Protein 6RVQ (pdb70)

CATH classification: 3.40.50.1440

Structure (mmCIF, N/CA/C/O backbone):
data_6RVQ
#
_entry.id   6RVQ
#
_cell.length_a   72.373
_cell.length_b   50.500
_cell.length_c   88.431
_cell.angle_alpha   90.00
_cell.angle_beta   111.52
_cell.angle_gamma   90.00
#
_symmetry.space_group_name_H-M   'C 1 2 1'
#
loop_
_entity.id
_entity.type
_entity.pdbx_description
1 polymer 'Cell division protein FtsZ'
2 non-polymer "GUANOSINE-5'-DIPHOSPHATE"
3 non-polymer 'CALCIUM ION'
4 non-polymer 1,2-ETHANEDIOL
5 water water
#
loop_
_atom_site.group_PDB
_atom_site.id
_atom_site.type_symbol
_atom_site.label_atom_id
_atom_site.label_alt_id
_atom_site.label_comp_id
_atom_site.label_asym_id
_atom_site.label_entity_id
_atom_site.label_seq_id
_atom_site.pdbx_PDB_ins_code
_atom_site.Cartn_x
_atom_site.Cartn_y
_atom_site.Cartn_z
_atom_site.occupancy
_atom_site.B_iso_or_equiv
_atom_site.auth_seq_id
_atom_site.auth_comp_id
_atom_site.auth_asym_id
_atom_site.auth_atom_id
_atom_site.pdbx_PDB_model_num
ATOM 1 N N . GLY A 1 1 ? -21.511 23.178 37.842 1.00 36.28 8 GLY A N 1
ATOM 2 C CA . GLY A 1 1 ? -20.428 22.216 37.837 1.00 31.46 8 GLY A CA 1
ATOM 3 C C . GLY A 1 1 ? -20.420 21.278 36.643 1.00 30.88 8 GLY A C 1
ATOM 4 O O . GLY A 1 1 ? -21.347 20.481 36.445 1.00 28.91 8 GLY A O 1
ATOM 7 N N . SER A 1 2 ? -19.361 21.386 35.848 1.00 31.80 9 SER A N 1
ATOM 8 C CA . SER A 1 2 ? -19.110 20.505 34.723 1.00 27.43 9 SER A CA 1
ATOM 9 C C . SER A 1 2 ? -18.315 19.286 35.187 1.00 30.15 9 SER A C 1
ATOM 10 O O . SER A 1 2 ? -17.653 19.302 36.224 1.00 30.33 9 SER A O 1
ATOM 18 N N . HIS A 1 3 ? -18.384 18.226 34.393 1.00 25.96 10 HIS A N 1
ATOM 19 C CA . HIS A 1 3 ? -17.617 17.009 34.616 1.00 26.10 10 HIS A CA 1
ATOM 20 C C . HIS A 1 3 ? -16.504 16.935 33.580 1.00 30.57 10 HIS A C 1
ATOM 21 O O . HIS A 1 3 ? -16.731 17.213 32.401 1.00 33.00 10 HIS A O 1
ATOM 35 N N . MET A 1 4 ? -15.301 16.551 34.003 1.00 28.99 11 MET A N 1
ATOM 36 C CA . MET A 1 4 ? -14.216 16.307 33.049 1.00 30.23 11 MET A CA 1
ATOM 37 C C . MET A 1 4 ? -13.598 14.954 33.371 1.00 26.58 11 MET A C 1
ATOM 38 O O . MET A 1 4 ? -12.874 14.810 34.359 1.00 26.51 11 MET A O 1
ATOM 52 N N . ALA A 1 5 ? -13.880 13.972 32.529 1.00 25.33 12 ALA A N 1
ATOM 53 C CA . ALA A 1 5 ? -13.503 12.596 32.809 1.00 21.59 12 ALA A CA 1
ATOM 54 C C . ALA A 1 5 ? -11.998 12.407 32.745 1.00 21.67 12 ALA A C 1
ATOM 55 O O . ALA A 1 5 ? -11.323 12.936 31.856 1.00 22.43 12 ALA A O 1
ATOM 62 N N . THR A 1 6 ? -11.481 11.640 33.702 1.00 19.60 13 THR A N 1
ATOM 63 C CA . THR A 1 6 ? -10.063 11.289 33.743 1.00 18.99 13 THR A CA 1
ATOM 64 C C . THR A 1 6 ? -9.840 10.000 32.959 1.00 16.67 13 THR A C 1
ATOM 65 O O . THR A 1 6 ? -10.323 8.940 33.359 1.00 18.54 13 THR A O 1
ATOM 76 N N . LEU A 1 7 ? -9.110 10.108 31.866 1.00 17.90 14 LEU A N 1
ATOM 77 C CA . LEU A 1 7 ? -8.809 8.963 31.010 1.00 17.76 14 LEU A CA 1
ATOM 78 C C . LEU A 1 7 ? -7.376 8.494 31.250 1.00 18.78 14 LEU A C 1
ATOM 79 O O . LEU A 1 7 ? -6.465 9.318 31.284 1.00 20.40 14 LEU A O 1
ATOM 95 N N . LYS A 1 8 ? -7.171 7.171 31.350 1.00 16.37 15 LYS A N 1
ATOM 96 C CA . LYS A 1 8 ? -5.838 6.582 31.472 1.00 16.89 15 LYS A CA 1
ATOM 97 C C . LYS A 1 8 ? -5.694 5.457 30.451 1.00 19.00 15 LYS A C 1
ATOM 98 O O . LYS A 1 8 ? -6.642 4.690 30.218 1.00 17.87 15 LYS A O 1
ATOM 117 N N . VAL A 1 9 ? -4.512 5.388 29.817 1.00 17.44 16 VAL A N 1
ATOM 118 C CA . VAL A 1 9 ? -4.134 4.310 28.901 1.00 17.85 16 VAL A CA 1
ATOM 119 C C . VAL A 1 9 ? -2.973 3.545 29.527 1.00 16.66 16 VAL A C 1
ATOM 120 O O . VAL A 1 9 ? -1.946 4.143 29.882 1.00 17.15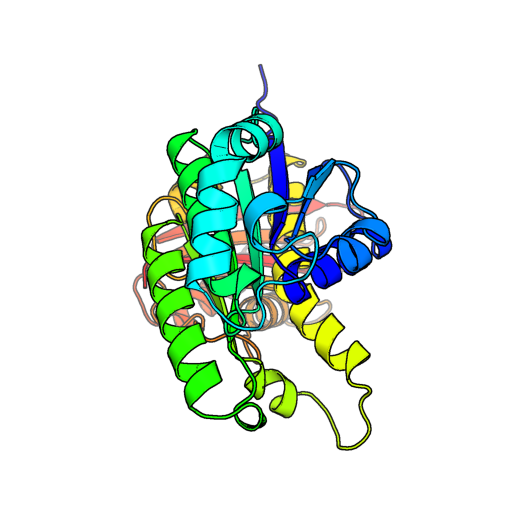 16 VAL A O 1
ATOM 133 N N . ILE A 1 10 ? -3.144 2.233 29.670 1.00 14.90 17 ILE A N 1
ATOM 134 C CA . ILE A 1 10 ? -2.214 1.373 30.396 1.00 14.73 17 ILE A CA 1
ATOM 135 C C . ILE A 1 10 ? -1.723 0.300 29.432 1.00 16.94 17 ILE A C 1
ATOM 136 O O . ILE A 1 10 ? -2.509 -0.516 28.934 1.00 16.23 17 ILE A O 1
ATOM 152 N N . GLY A 1 11 ? -0.418 0.302 29.147 1.00 16.55 18 GLY A N 1
ATOM 153 C CA . GLY A 1 11 ? 0.187 -0.779 28.400 1.00 14.78 18 GLY A CA 1
ATOM 154 C C . GLY A 1 11 ? 0.707 -1.856 29.331 1.00 13.60 18 GLY A C 1
ATOM 155 O O . GLY A 1 11 ? 1.329 -1.559 30.349 1.00 14.98 18 GLY A O 1
ATOM 159 N N . VAL A 1 12 ? 0.410 -3.100 29.017 1.00 13.72 19 VAL A N 1
ATOM 160 C CA . VAL A 1 12 ? 0.807 -4.219 29.875 1.00 12.79 19 VAL A CA 1
ATOM 161 C C . VAL A 1 12 ? 1.638 -5.210 29.063 1.00 13.19 19 VAL A C 1
ATOM 162 O O . VAL A 1 12 ? 1.140 -5.773 28.090 1.00 14.31 19 VAL A O 1
ATOM 175 N N . GLY A 1 13 ? 2.887 -5.420 29.447 1.00 13.18 20 GLY A N 1
ATOM 176 C CA . GLY A 1 13 ? 3.800 -6.261 28.691 1.00 13.29 20 GLY A CA 1
ATOM 177 C C . GLY A 1 13 ? 4.415 -5.558 27.498 1.00 13.98 20 GLY A C 1
ATOM 178 O O . GLY A 1 13 ? 4.256 -4.361 27.294 1.00 16.46 20 GLY A O 1
ATOM 182 N N . GLY A 1 14 ? 5.179 -6.321 26.718 1.00 13.59 21 GLY A N 1
ATOM 183 C CA . GLY A 1 14 ? 5.998 -5.749 25.682 1.00 15.20 21 GLY A CA 1
ATOM 184 C C . GLY A 1 14 ? 5.231 -5.034 24.584 1.00 16.84 21 GLY A C 1
ATOM 185 O O . GLY A 1 14 ? 5.524 -3.871 24.300 1.00 16.71 21 GLY A O 1
ATOM 189 N N . GLY A 1 15 ? 4.313 -5.736 23.919 1.00 15.87 22 GLY A N 1
ATOM 190 C CA . GLY A 1 15 ? 3.543 -5.101 22.867 1.00 16.80 22 GLY A CA 1
ATOM 191 C C . GLY A 1 15 ? 2.718 -3.934 23.374 1.00 17.66 22 GLY A C 1
ATOM 192 O O . GLY A 1 15 ? 2.619 -2.900 22.708 1.00 18.26 22 GLY A O 1
ATOM 196 N N . GLY A 1 16 ? 2.092 -4.090 24.542 1.00 16.67 23 GLY A N 1
ATOM 197 C CA . GLY A 1 16 ? 1.292 -2.995 25.073 1.00 17.23 23 GLY A CA 1
ATOM 198 C C . GLY A 1 16 ? 2.119 -1.752 25.350 1.00 18.71 23 GLY A C 1
ATOM 199 O O . GLY A 1 16 ? 1.683 -0.618 25.088 1.00 18.78 23 GLY A O 1
ATOM 203 N N . ASN A 1 17 ? 3.324 -1.936 25.881 1.00 17.29 24 ASN A N 1
ATOM 204 C CA . ASN A 1 17 ? 4.175 -0.784 26.146 1.00 19.84 24 ASN A CA 1
ATOM 205 C C . ASN A 1 17 ? 4.752 -0.169 24.893 1.00 19.39 24 ASN A C 1
ATOM 206 O O . ASN A 1 17 ? 4.971 1.042 24.852 1.00 19.69 24 ASN A O 1
ATOM 217 N N . ASN A 1 18 ? 4.988 -0.955 23.857 1.00 19.45 25 ASN A N 1
ATOM 218 C CA . ASN A 1 18 ? 5.399 -0.315 22.614 1.00 21.19 25 ASN A CA 1
ATOM 219 C C . ASN A 1 18 ? 4.250 0.462 21.989 1.00 21.35 25 ASN A C 1
ATOM 220 O O . ASN A 1 18 ? 4.468 1.548 21.453 1.00 20.62 25 ASN A O 1
ATOM 231 N N . ALA A 1 19 ? 3.022 -0.044 22.096 1.00 18.48 26 ALA A N 1
ATOM 232 C CA . ALA A 1 19 ? 1.885 0.756 21.652 1.00 20.62 26 ALA A CA 1
ATOM 233 C C . ALA A 1 19 ? 1.803 2.066 22.432 1.00 22.11 26 ALA A C 1
ATOM 234 O O . ALA A 1 19 ? 1.520 3.130 21.853 1.00 21.90 26 ALA A O 1
ATOM 241 N N . VAL A 1 20 ? 2.048 2.017 23.741 1.00 19.06 27 VAL A N 1
ATOM 242 C CA . VAL A 1 20 ? 2.009 3.239 24.534 1.00 21.06 27 VAL A CA 1
ATOM 243 C C . VAL A 1 20 ? 3.104 4.196 24.080 1.00 20.94 27 VAL A C 1
ATOM 244 O O . VAL A 1 20 ? 2.872 5.403 23.922 1.00 22.37 27 VAL A O 1
ATOM 257 N N . ASN A 1 21 ? 4.314 3.679 23.856 1.00 21.19 28 ASN A N 1
ATOM 258 C CA . ASN A 1 21 ? 5.405 4.549 23.437 1.00 21.59 28 ASN A CA 1
ATOM 259 C C . ASN A 1 21 ? 5.075 5.229 22.122 1.00 24.68 28 ASN A C 1
ATOM 260 O O . ASN A 1 21 ? 5.304 6.430 21.953 1.00 24.71 28 ASN A O 1
ATOM 271 N N . ARG A 1 22 ? 4.535 4.474 21.178 1.00 22.18 29 ARG A N 1
ATOM 272 C CA . ARG A 1 22 ? 4.227 5.052 19.877 1.00 24.46 29 ARG A CA 1
ATOM 273 C C . ARG A 1 22 ? 3.083 6.057 19.974 1.00 24.99 29 ARG A C 1
ATOM 274 O O . ARG A 1 22 ? 3.060 7.046 19.227 1.00 27.43 29 ARG A O 1
ATOM 295 N N . MET A 1 23 ? 2.144 5.845 20.893 1.00 23.23 30 MET A N 1
ATOM 296 C CA . MET A 1 23 ? 1.051 6.799 21.058 1.00 24.15 30 MET A CA 1
ATOM 297 C C . MET A 1 23 ? 1.551 8.100 21.682 1.00 27.54 30 MET A C 1
ATOM 298 O O . MET A 1 23 ? 1.131 9.193 21.274 1.00 26.91 30 MET A O 1
ATOM 312 N N . ILE A 1 24 ? 2.449 8.008 22.664 1.00 22.83 31 ILE A N 1
ATOM 313 C CA . ILE A 1 24 ? 3.056 9.203 23.240 1.00 25.46 31 ILE A CA 1
ATOM 314 C C . ILE A 1 24 ? 3.809 9.995 22.175 1.00 30.68 31 ILE A C 1
ATOM 315 O O . ILE A 1 24 ? 3.724 11.228 22.125 1.00 34.23 31 ILE A O 1
ATOM 331 N N . ASP A 1 25 ? 4.553 9.308 21.305 1.00 29.49 32 ASP A N 1
ATOM 332 C CA . ASP A 1 25 ? 5.263 10.007 20.237 1.00 35.60 32 ASP A CA 1
ATOM 333 C C . ASP A 1 25 ? 4.287 10.715 19.309 1.00 37.80 32 ASP A C 1
ATOM 334 O O . ASP A 1 25 ? 4.536 11.845 18.876 1.00 37.75 32 ASP A O 1
ATOM 343 N N . HIS A 1 26 ? 3.187 10.042 18.961 1.00 36.75 33 HIS A N 1
ATOM 344 C CA . HIS A 1 26 ? 2.189 10.625 18.073 1.00 40.31 33 HIS A CA 1
ATOM 345 C C . HIS A 1 26 ? 1.612 11.905 18.653 1.00 42.77 33 HIS A C 1
ATOM 346 O O . HIS A 1 26 ? 1.250 12.817 17.903 1.00 45.77 33 HIS A O 1
ATOM 360 N N . GLY A 1 27 ? 1.522 11.990 19.973 1.00 42.41 34 GLY A N 1
ATOM 361 C CA . GLY A 1 27 ? 0.976 13.153 20.639 1.00 47.54 34 GLY A CA 1
ATOM 362 C C . GLY A 1 27 ? -0.445 12.941 21.119 1.00 53.48 34 GLY A C 1
ATOM 363 O O . GLY A 1 27 ? -1.354 12.721 20.314 1.00 54.02 34 GLY A O 1
ATOM 367 N N . MET A 1 28 ? -0.645 12.994 22.434 1.00 55.84 35 MET A N 1
ATOM 368 C CA . MET A 1 28 ? -1.971 12.898 23.028 1.00 61.05 35 MET A CA 1
ATOM 369 C C . MET A 1 28 ? -1.980 13.768 24.275 1.00 66.33 35 MET A C 1
ATOM 370 O O . MET A 1 28 ? -1.045 13.706 25.078 1.00 63.95 35 MET A O 1
ATOM 384 N N . ASN A 1 29 ? -3.040 14.551 24.448 1.00 68.12 36 ASN A N 1
ATOM 385 C CA . ASN A 1 29 ? -3.153 15.442 25.592 1.00 66.83 36 ASN A CA 1
ATOM 386 C C . ASN A 1 29 ? -4.384 15.095 26.417 1.00 58.81 36 ASN A C 1
ATOM 387 O O . ASN A 1 29 ? -5.386 14.592 25.898 1.00 57.72 36 ASN A O 1
ATOM 398 N N . ASN A 1 30 ? -4.283 15.362 27.719 1.00 55.50 37 ASN A N 1
ATOM 399 C CA . ASN A 1 30 ? -5.340 15.052 28.682 1.00 52.27 37 ASN A CA 1
ATOM 400 C C . ASN A 1 30 ? -5.612 13.549 28.761 1.00 44.95 37 ASN A C 1
ATOM 401 O O . ASN A 1 30 ? -6.741 13.109 29.000 1.00 42.51 37 ASN A O 1
ATOM 412 N N . VAL A 1 31 ? -4.569 12.753 28.561 1.00 39.17 38 VAL A N 1
ATOM 413 C CA . VAL A 1 31 ? -4.610 11.311 28.761 1.00 32.42 38 VAL A CA 1
ATOM 414 C C . VAL A 1 31 ? -3.365 10.941 29.552 1.00 24.02 38 VAL A C 1
ATOM 415 O O . VAL A 1 31 ? -2.261 11.347 29.179 1.00 28.03 38 VAL A O 1
ATOM 428 N N . GLU A 1 32 ? -3.537 10.202 30.648 1.00 21.99 39 GLU A N 1
ATOM 429 C CA . GLU A 1 32 ? -2.397 9.740 31.430 1.00 23.92 39 GLU A CA 1
ATOM 430 C C . GLU A 1 32 ? -1.975 8.373 30.900 1.00 23.74 39 GLU A C 1
ATOM 431 O O . GLU A 1 32 ? -2.820 7.506 30.659 1.00 23.98 39 GLU A O 1
ATOM 443 N N . PHE A 1 33 ? -0.666 8.185 30.723 1.00 20.86 40 PHE A N 1
ATOM 444 C CA . PHE A 1 33 ? -0.104 6.925 30.250 1.00 20.27 40 PHE A CA 1
ATOM 445 C C . PHE A 1 33 ? 0.604 6.195 31.381 1.00 16.88 40 PHE A C 1
ATOM 446 O O . PHE A 1 33 ? 1.348 6.806 32.155 1.00 19.45 40 PHE A O 1
ATOM 463 N N . ILE A 1 34 ? 0.308 4.900 31.506 1.00 16.70 41 ILE A N 1
ATOM 464 C CA . ILE A 1 34 ? 0.925 4.034 32.503 1.00 15.92 41 ILE A CA 1
ATOM 465 C C . ILE A 1 34 ? 1.537 2.838 31.785 1.00 15.96 41 ILE A C 1
ATOM 466 O O . ILE A 1 34 ? 0.890 2.209 30.941 1.00 17.07 41 ILE A O 1
ATOM 482 N N . ALA A 1 35 ? 2.786 2.519 32.122 1.00 16.91 42 ALA A N 1
ATOM 483 C CA . ALA A 1 35 ? 3.505 1.399 31.525 1.00 17.71 42 ALA A CA 1
ATOM 484 C C . ALA A 1 35 ? 3.726 0.355 32.604 1.00 15.97 42 ALA A C 1
ATOM 485 O O . ALA A 1 35 ? 4.314 0.660 33.639 1.00 17.40 42 ALA A O 1
ATOM 492 N N . ILE A 1 36 ? 3.262 -0.862 32.378 1.00 15.51 43 ILE A N 1
ATOM 493 C CA . ILE A 1 36 ? 3.374 -1.958 33.330 1.00 15.66 43 ILE A CA 1
ATOM 494 C C . ILE A 1 36 ? 4.118 -3.101 32.652 1.00 12.83 43 ILE A C 1
ATOM 495 O O . ILE A 1 36 ? 3.674 -3.573 31.603 1.00 14.38 43 ILE A O 1
ATOM 511 N N . ASN A 1 37 ? 5.203 -3.584 33.255 1.00 14.64 44 ASN A N 1
ATOM 512 C CA . ASN A 1 37 ? 5.944 -4.703 32.666 1.00 14.36 44 ASN A CA 1
ATOM 513 C C . ASN A 1 37 ? 6.720 -5.429 33.769 1.00 14.75 44 ASN A C 1
ATOM 514 O O . ASN A 1 37 ? 7.057 -4.853 34.812 1.00 15.42 44 ASN A O 1
ATOM 525 N N . THR A 1 38 ? 6.937 -6.729 33.556 1.00 14.47 45 THR A N 1
ATOM 526 C CA . THR A 1 38 ? 7.944 -7.470 34.321 1.00 14.43 45 THR A CA 1
ATOM 527 C C . THR A 1 38 ? 9.346 -7.116 33.860 1.00 15.02 45 THR A C 1
ATOM 528 O O . THR A 1 38 ? 10.288 -7.084 34.681 1.00 16.08 45 THR A O 1
ATOM 539 N N . ASP A 1 39 ? 9.519 -6.914 32.560 1.00 16.03 46 ASP A N 1
ATOM 540 C CA . ASP A 1 39 ? 10.813 -6.726 31.911 1.00 17.81 46 ASP A CA 1
ATOM 541 C C . ASP A 1 39 ? 11.363 -5.348 32.242 1.00 17.71 46 ASP A C 1
ATOM 542 O O . ASP A 1 39 ? 10.943 -4.329 31.671 1.00 18.13 46 ASP A O 1
ATOM 551 N N . GLY A 1 40 ? 12.314 -5.304 33.180 1.00 17.64 47 GLY A N 1
ATOM 552 C CA . GLY A 1 40 ? 12.882 -4.030 33.580 1.00 19.62 47 GLY A CA 1
ATOM 553 C C . GLY A 1 40 ? 13.673 -3.325 32.496 1.00 20.24 47 GLY A C 1
ATOM 554 O O . GLY A 1 40 ? 13.687 -2.092 32.436 1.00 21.02 47 GLY A O 1
ATOM 558 N N . GLN A 1 41 ? 14.348 -4.079 31.626 1.00 19.60 48 GLN A N 1
ATOM 559 C CA . GLN A 1 41 ? 15.107 -3.463 30.544 1.00 18.32 48 GLN A CA 1
ATOM 560 C C . GLN A 1 41 ? 14.188 -2.690 29.602 1.00 23.12 48 GLN A C 1
ATOM 561 O O . GLN A 1 41 ? 14.518 -1.583 29.163 1.00 24.36 48 GLN A O 1
ATOM 575 N N . ALA A 1 42 ? 13.044 -3.274 29.252 1.00 22.11 49 ALA A N 1
ATOM 576 C CA . ALA A 1 42 ? 12.116 -2.580 28.366 1.00 20.80 49 ALA A CA 1
ATOM 577 C C . ALA A 1 42 ? 11.449 -1.418 29.088 1.00 23.56 49 ALA A C 1
ATOM 578 O O . ALA A 1 42 ? 11.269 -0.337 28.510 1.00 22.82 49 ALA A O 1
ATOM 585 N N . LEU A 1 43 ? 11.080 -1.617 30.352 1.00 21.10 50 LEU A N 1
ATOM 586 C CA . LEU A 1 43 ? 10.433 -0.539 31.085 1.00 22.17 50 LEU A CA 1
ATOM 587 C C . LEU A 1 43 ? 11.337 0.687 31.168 1.00 25.49 50 LEU A C 1
ATOM 588 O O . LEU A 1 43 ? 10.852 1.825 31.119 1.00 26.79 50 LEU A O 1
ATOM 604 N N . ASN A 1 44 ? 12.657 0.481 31.266 1.00 25.21 51 ASN A N 1
ATOM 605 C CA . ASN A 1 44 ? 13.600 1.598 31.297 1.00 27.03 51 ASN A CA 1
ATOM 606 C C . ASN A 1 44 ? 13.509 2.458 30.042 1.00 28.67 51 ASN A C 1
ATOM 607 O O . ASN A 1 44 ? 13.816 3.654 30.086 1.00 28.89 51 ASN A O 1
ATOM 618 N N . LEU A 1 45 ? 13.077 1.887 28.928 1.00 23.91 52 LEU A N 1
ATOM 619 C CA . LEU A 1 45 ? 12.941 2.641 27.690 1.00 26.41 52 LEU A CA 1
ATOM 620 C C . LEU A 1 45 ? 11.545 3.219 27.495 1.00 25.68 52 LEU A C 1
ATOM 621 O O . LEU A 1 45 ? 11.293 3.856 26.470 1.00 27.70 52 LEU A O 1
ATOM 637 N N . SER A 1 46 ? 10.636 3.021 28.441 1.00 23.89 53 SER A N 1
ATOM 638 C CA . SER A 1 46 ? 9.281 3.535 28.270 1.00 24.65 53 SER A CA 1
ATOM 639 C C . SER A 1 46 ? 9.246 5.057 28.366 1.00 24.80 53 SER A C 1
ATOM 640 O O . SER A 1 46 ? 9.951 5.666 29.177 1.00 27.43 53 SER A O 1
ATOM 648 N N . LYS A 1 47 ? 8.402 5.668 27.528 1.00 24.84 54 LYS A N 1
ATOM 649 C CA . LYS A 1 47 ? 8.186 7.108 27.507 1.00 27.80 54 LYS A CA 1
ATOM 650 C C . LYS A 1 47 ? 7.067 7.552 28.443 1.00 26.59 54 LYS A C 1
ATOM 651 O O . LYS A 1 47 ? 6.800 8.756 28.540 1.00 29.93 54 LYS A O 1
ATOM 670 N N . ALA A 1 48 ? 6.408 6.619 29.124 1.00 24.83 55 ALA A N 1
ATOM 671 C CA . ALA A 1 48 ? 5.309 6.960 30.012 1.00 24.87 55 ALA A CA 1
ATOM 672 C C . ALA A 1 48 ? 5.821 7.592 31.303 1.00 26.66 55 ALA A C 1
ATOM 673 O O . ALA A 1 48 ? 6.898 7.257 31.815 1.00 27.23 55 ALA A O 1
ATOM 680 N N . GLU A 1 49 ? 5.006 8.499 31.846 1.00 29.45 56 GLU A N 1
ATOM 681 C CA . GLU A 1 49 ? 5.321 9.202 33.082 1.00 31.17 56 GLU A CA 1
ATOM 682 C C . GLU A 1 49 ? 5.144 8.323 34.312 1.00 30.99 56 GLU A C 1
ATOM 683 O O . GLU A 1 49 ? 5.705 8.628 35.370 1.00 35.90 56 GLU A O 1
ATOM 695 N N . SER A 1 50 ? 4.366 7.255 34.205 1.00 24.74 57 SER A N 1
ATOM 696 C CA . SER A 1 50 ? 4.114 6.336 35.301 1.00 22.21 57 SER A CA 1
ATOM 697 C C . SER A 1 50 ? 4.536 4.959 34.822 1.00 21.66 57 SER A C 1
ATOM 698 O O . SER A 1 50 ? 3.960 4.436 33.858 1.00 20.85 57 SER A O 1
ATOM 706 N N . LYS A 1 51 ? 5.569 4.409 35.458 1.00 22.60 58 LYS A N 1
ATOM 707 C CA . LYS A 1 51 ? 6.128 3.111 35.113 1.00 22.50 58 LYS A CA 1
ATOM 708 C C . LYS A 1 51 ? 6.018 2.211 36.330 1.00 22.95 58 LYS A C 1
ATOM 709 O O . LYS A 1 51 ? 6.431 2.601 37.435 1.00 24.89 58 LYS A O 1
ATOM 728 N N . ILE A 1 52 ? 5.505 1.005 36.137 1.00 19.98 59 ILE A N 1
ATOM 729 C CA . ILE A 1 52 ? 5.309 0.051 37.207 1.00 19.77 59 ILE A CA 1
ATOM 730 C C . ILE A 1 52 ? 5.979 -1.265 36.828 1.00 16.73 59 ILE A C 1
ATOM 731 O O . ILE A 1 52 ? 5.514 -1.964 35.914 1.00 17.20 59 ILE A O 1
ATOM 747 N N . GLN A 1 53 ? 7.049 -1.614 37.544 1.00 17.61 60 GLN A N 1
ATOM 748 C CA . GLN A 1 53 ? 7.716 -2.902 37.375 1.00 15.27 60 GLN A CA 1
ATOM 749 C C . GLN A 1 53 ? 7.033 -3.902 38.286 1.00 18.65 60 GLN A C 1
ATOM 750 O O . GLN A 1 53 ? 7.042 -3.729 39.515 1.00 21.26 60 GLN A O 1
ATOM 764 N N . ILE A 1 54 ? 6.449 -4.936 37.705 1.00 17.43 61 ILE A N 1
ATOM 765 C CA . ILE A 1 54 ? 5.725 -5.926 38.477 1.00 18.40 61 ILE A CA 1
ATOM 766 C C . ILE A 1 54 ? 6.537 -7.205 38.534 1.00 17.40 61 ILE A C 1
ATOM 767 O O . ILE A 1 54 ? 7.338 -7.508 37.638 1.00 16.59 61 ILE A O 1
ATOM 783 N N . GLY A 1 55 ? 6.364 -7.937 39.633 1.00 18.91 62 GLY A N 1
ATOM 784 C CA . GLY A 1 55 ? 6.924 -9.271 39.728 1.00 19.66 62 GLY A CA 1
ATOM 785 C C . GLY A 1 55 ? 8.433 -9.382 39.876 1.00 19.00 62 GLY A C 1
ATOM 786 O O . GLY A 1 55 ? 8.991 -10.430 39.542 1.00 20.26 62 GLY A O 1
ATOM 790 N N . GLU A 1 56 ? 9.115 -8.341 40.366 1.00 20.35 63 GLU A N 1
ATOM 791 C CA . GLU A 1 56 ? 10.578 -8.396 40.389 1.00 20.53 63 GLU A CA 1
ATOM 792 C C . GLU A 1 56 ? 11.116 -9.541 41.246 1.00 22.14 63 GLU A C 1
ATOM 793 O O . GLU A 1 56 ? 12.115 -10.168 40.874 1.00 20.51 63 GLU A O 1
ATOM 805 N N . LYS A 1 57 ? 10.442 -9.879 42.341 1.00 20.76 64 LYS A N 1
ATOM 806 C CA . LYS A 1 57 ? 10.911 -11.008 43.136 1.00 21.78 64 LYS A CA 1
ATOM 807 C C . LYS A 1 57 ? 10.677 -12.338 42.440 1.00 19.33 64 LYS A C 1
ATOM 808 O O . LYS A 1 57 ? 11.361 -13.329 42.736 1.00 21.52 64 LYS A O 1
ATOM 827 N N . LEU A 1 58 ? 9.753 -12.378 41.486 1.00 20.55 65 LEU A N 1
ATOM 828 C CA . LEU A 1 58 ? 9.420 -13.599 40.779 1.00 19.55 65 LEU A CA 1
ATOM 829 C C . LEU A 1 58 ? 10.313 -13.813 39.564 1.00 19.74 65 LEU A C 1
ATOM 830 O O . LEU A 1 58 ? 10.770 -14.932 39.309 1.00 21.73 65 LEU A O 1
ATOM 846 N N . THR A 1 59 ? 10.572 -12.761 38.792 1.00 19.13 66 THR A N 1
ATOM 847 C CA . THR A 1 59 ? 11.280 -12.875 37.526 1.00 18.17 66 THR A CA 1
ATOM 848 C C . THR A 1 59 ? 12.696 -12.353 37.614 1.00 18.73 66 THR A C 1
ATOM 849 O O . THR A 1 59 ? 13.442 -12.445 36.638 1.00 19.19 66 THR A O 1
ATOM 860 N N . ARG A 1 60 ? 13.086 -11.800 38.767 1.00 19.43 67 ARG A N 1
ATOM 861 C CA . ARG A 1 60 ? 14.393 -11.174 38.938 1.00 20.80 67 ARG A CA 1
ATOM 862 C C . ARG A 1 60 ? 14.617 -10.045 37.932 1.00 19.27 67 ARG A C 1
ATOM 863 O O . ARG A 1 60 ? 15.748 -9.702 37.579 1.00 20.42 67 ARG A O 1
ATOM 884 N N . GLY A 1 61 ? 13.540 -9.437 37.436 1.00 18.59 68 GLY A N 1
ATOM 885 C CA . GLY A 1 61 ? 13.647 -8.314 36.526 1.00 19.66 68 GLY A CA 1
ATOM 886 C C . GLY A 1 61 ? 13.524 -8.662 35.057 1.00 18.51 68 GLY A C 1
ATOM 887 O O . GLY A 1 61 ? 13.566 -7.758 34.214 1.00 18.59 68 GLY A O 1
ATOM 891 N N . LEU A 1 62 ? 13.453 -9.941 34.727 1.00 16.47 69 LEU A N 1
ATOM 892 C CA . LEU A 1 62 ? 13.216 -10.361 33.361 1.00 14.95 69 LEU A CA 1
ATOM 893 C C . LEU A 1 62 ? 11.732 -10.318 33.048 1.00 15.01 69 LEU A C 1
ATOM 894 O O . LEU A 1 62 ? 10.880 -10.135 33.926 1.00 16.39 69 LEU A O 1
ATOM 910 N N . GLY A 1 63 ? 11.422 -10.557 31.780 1.00 16.29 70 GLY A N 1
ATOM 911 C CA . GLY A 1 63 ? 10.079 -10.895 31.396 1.00 15.69 70 GLY A CA 1
ATOM 912 C C . GLY A 1 63 ? 9.661 -12.250 31.944 1.00 16.19 70 GLY A C 1
ATOM 913 O O . GLY A 1 63 ? 10.384 -12.918 32.706 1.00 16.48 70 GLY A O 1
ATOM 917 N N . ALA A 1 64 ? 8.453 -12.634 31.576 1.00 15.05 71 ALA A N 1
ATOM 918 C CA . ALA A 1 64 ? 7.779 -13.795 32.088 1.00 14.92 71 ALA A CA 1
ATOM 919 C C . ALA A 1 64 ? 8.160 -15.078 31.362 1.00 13.87 71 ALA A C 1
ATOM 920 O O . ALA A 1 64 ? 7.618 -16.124 31.696 1.00 16.42 71 ALA A O 1
ATOM 927 N N . GLY A 1 65 ? 9.020 -14.998 30.348 1.00 15.70 72 GLY A N 1
ATOM 928 C CA . GLY A 1 65 ? 9.423 -16.204 29.638 1.00 17.06 72 GLY A CA 1
ATOM 929 C C . GLY A 1 65 ? 8.262 -16.984 29.057 1.00 17.54 72 GLY A C 1
ATOM 930 O O . GLY A 1 65 ? 8.276 -18.221 29.037 1.00 17.46 72 GLY A O 1
ATOM 934 N N . ALA A 1 66 ? 7.247 -16.279 28.560 1.00 16.95 73 ALA A N 1
ATOM 935 C CA . ALA A 1 66 ? 6.096 -16.861 27.885 1.00 17.27 73 ALA A CA 1
ATOM 936 C C . ALA A 1 66 ? 5.153 -17.604 28.821 1.00 16.09 73 ALA A C 1
ATOM 937 O O . ALA A 1 66 ? 4.290 -18.349 28.360 1.00 18.61 73 ALA A O 1
ATOM 944 N N . ASN A 1 67 ? 5.269 -17.404 30.134 1.00 17.14 74 ASN A N 1
ATOM 945 C CA . ASN A 1 67 ? 4.455 -18.143 31.089 1.00 17.12 74 ASN A CA 1
ATOM 946 C C . ASN A 1 67 ? 3.374 -17.239 31.681 1.00 17.02 74 ASN A C 1
ATOM 947 O O . ASN A 1 67 ? 3.686 -16.389 32.528 1.00 16.61 74 ASN A O 1
ATOM 958 N N . PRO A 1 68 ? 2.103 -17.389 31.277 1.00 17.31 75 PRO A N 1
ATOM 959 C CA . PRO A 1 68 ? 1.053 -16.477 31.779 1.00 17.35 75 PRO A CA 1
ATOM 960 C C . PRO A 1 68 ? 0.857 -16.520 33.278 1.00 17.86 75 PRO A C 1
ATOM 961 O O . PRO A 1 68 ? 0.430 -15.519 33.874 1.00 16.62 75 PRO A O 1
ATOM 972 N N . GLU A 1 69 ? 1.152 -17.654 33.920 1.00 18.19 76 GLU A N 1
ATOM 973 C CA . GLU A 1 69 ? 0.992 -17.714 35.366 1.00 18.96 76 GLU A CA 1
ATOM 974 C C . GLU A 1 69 ? 1.932 -16.749 36.049 1.00 16.51 76 GLU A C 1
ATOM 975 O O . GLU A 1 69 ? 1.605 -16.211 37.106 1.00 18.67 76 GLU A O 1
ATOM 987 N N . ILE A 1 70 ? 3.118 -16.546 35.482 1.00 17.73 77 ILE A N 1
ATOM 988 C CA . ILE A 1 70 ? 4.063 -15.600 36.056 1.00 17.85 77 ILE A CA 1
ATOM 989 C C . ILE A 1 70 ? 3.552 -14.171 35.901 1.00 17.10 77 ILE A C 1
ATOM 990 O O . ILE A 1 70 ? 3.634 -13.354 36.821 1.00 17.43 77 ILE A O 1
ATOM 1006 N N . GLY A 1 71 ? 2.999 -13.848 34.733 1.00 16.46 78 GLY A N 1
ATOM 1007 C CA . GLY A 1 71 ? 2.398 -12.533 34.560 1.00 16.35 78 GLY A CA 1
ATOM 1008 C C . GLY A 1 71 ? 1.278 -12.282 35.548 1.00 12.32 78 GLY A C 1
ATOM 1009 O O . GLY A 1 71 ? 1.188 -11.196 36.112 1.00 15.80 78 GLY A O 1
ATOM 1013 N N . LYS A 1 72 ? 0.420 -13.274 35.750 1.00 14.42 79 LYS A N 1
ATOM 1014 C CA . LYS A 1 72 ? -0.705 -13.114 36.649 1.00 14.13 79 LYS A CA 1
ATOM 1015 C C . LYS A 1 72 ? -0.214 -12.904 38.078 1.00 16.37 79 LYS A C 1
ATOM 1016 O O . LYS A 1 72 ? -0.642 -11.974 38.765 1.00 17.47 79 LYS A O 1
ATOM 1035 N N . LYS A 1 73 ? 0.695 -13.763 38.550 1.00 15.55 80 LYS A N 1
ATOM 1036 C CA . LYS A 1 73 ? 1.179 -13.634 39.920 1.00 16.69 80 LYS A CA 1
ATOM 1037 C C . LYS A 1 73 ? 1.923 -12.322 40.097 1.00 17.78 80 LYS A C 1
ATOM 1038 O O . LYS A 1 73 ? 1.829 -11.683 41.162 1.00 20.66 80 LYS A O 1
ATOM 1057 N N . ALA A 1 74 ? 2.715 -11.922 39.100 1.00 17.69 81 ALA A N 1
ATOM 1058 C CA . ALA A 1 74 ? 3.403 -10.645 39.148 1.00 14.55 81 ALA A CA 1
ATOM 1059 C C . ALA A 1 74 ? 2.432 -9.498 39.387 1.00 18.24 81 ALA A C 1
ATOM 1060 O O . ALA A 1 74 ? 2.684 -8.600 40.207 1.00 18.94 81 ALA A O 1
ATOM 1067 N N . ALA A 1 75 ? 1.335 -9.473 38.629 1.00 16.39 82 ALA A N 1
ATOM 1068 C CA . ALA A 1 75 ? 0.373 -8.386 38.786 1.00 17.03 82 ALA A CA 1
ATOM 1069 C C . ALA A 1 75 ? -0.301 -8.429 40.151 1.00 18.90 82 ALA A C 1
ATOM 1070 O O . ALA A 1 75 ? -0.490 -7.386 40.789 1.00 22.08 82 ALA A O 1
ATOM 1077 N N . GLU A 1 76 ? -0.776 -9.600 40.557 1.00 21.30 83 GLU A N 1
ATOM 1078 C CA . GLU A 1 76 ? -1.476 -9.713 41.838 1.00 23.46 83 GLU A CA 1
ATOM 1079 C C . GLU A 1 76 ? -0.627 -9.192 42.988 1.00 28.47 83 GLU A C 1
ATOM 1080 O O . GLU A 1 76 ? -1.136 -8.492 43.875 1.00 28.50 83 GLU A O 1
ATOM 1092 N N . GLU A 1 77 ? 0.672 -9.498 42.977 1.00 21.85 84 GLU A N 1
ATOM 1093 C CA . GLU A 1 77 ? 1.581 -9.076 44.036 1.00 25.45 84 GLU A CA 1
ATOM 1094 C C . GLU A 1 77 ? 1.962 -7.603 43.967 1.00 24.57 84 GLU A C 1
ATOM 1095 O O . GLU A 1 77 ? 2.487 -7.065 44.957 1.00 26.81 84 GLU A O 1
ATOM 1107 N N . SER A 1 78 ? 1.702 -6.934 42.843 1.00 24.52 85 SER A N 1
ATOM 1108 C CA . SER A 1 78 ? 1.870 -5.492 42.727 1.00 22.79 85 SER A CA 1
ATOM 1109 C C . SER A 1 78 ? 0.531 -4.760 42.723 1.00 21.53 85 SER A C 1
ATOM 1110 O O . SER A 1 78 ? 0.466 -3.598 42.307 1.00 23.37 85 SER A O 1
ATOM 1118 N N . ARG A 1 79 ? -0.536 -5.420 43.193 1.00 23.41 86 ARG A N 1
ATOM 1119 C CA . ARG A 1 79 ? -1.877 -4.845 43.151 1.00 28.79 86 ARG A CA 1
ATOM 1120 C C . ARG A 1 79 ? -1.893 -3.449 43.739 1.00 23.65 86 ARG A C 1
ATOM 1121 O O . ARG A 1 79 ? -2.482 -2.526 43.181 1.00 25.68 86 ARG A O 1
ATOM 1142 N N . GLU A 1 80 ? -1.289 -3.285 44.915 1.00 27.76 87 GLU A N 1
ATOM 1143 C CA . GLU A 1 80 ? -1.316 -1.979 45.564 1.00 26.95 87 GLU A CA 1
ATOM 1144 C C . GLU A 1 80 ? -0.669 -0.915 44.680 1.00 19.49 87 GLU A C 1
ATOM 1145 O O . GLU A 1 80 ? -1.159 0.212 44.579 1.00 22.02 87 GLU A O 1
ATOM 1157 N N . GLN A 1 81 ? 0.415 -1.255 44.004 1.00 21.01 88 GLN A N 1
ATOM 1158 C CA . GLN A 1 81 ? 1.054 -0.278 43.132 1.00 18.96 88 GLN A CA 1
ATOM 1159 C C . GLN A 1 81 ? 0.199 -0.009 41.889 1.00 21.96 88 GLN A C 1
ATOM 1160 O O . GLN A 1 81 ? 0.217 1.105 41.355 1.00 20.68 88 GLN A O 1
ATOM 1174 N N . ILE A 1 82 ? -0.538 -1.016 41.411 1.00 19.89 89 ILE A N 1
ATOM 1175 C CA . ILE A 1 82 ? -1.428 -0.817 40.266 1.00 17.38 89 ILE A CA 1
ATOM 1176 C C . ILE A 1 82 ? -2.611 0.062 40.669 1.00 22.49 89 ILE A C 1
ATOM 1177 O O . ILE A 1 82 ? -3.005 0.969 39.925 1.00 20.25 89 ILE A O 1
ATOM 1193 N N . GLU A 1 83 ? -3.216 -0.208 41.829 1.00 21.84 90 GLU A N 1
ATOM 1194 C CA . GLU A 1 83 ? -4.300 0.636 42.331 1.00 23.21 90 GLU A CA 1
ATOM 1195 C C . GLU A 1 83 ? -3.858 2.088 42.452 1.00 21.95 90 GLU A C 1
ATOM 1196 O O . GLU A 1 83 ? -4.571 3.008 42.028 1.00 21.81 90 GLU A O 1
ATOM 1208 N N . ASP A 1 84 ? -2.714 2.328 43.106 1.00 19.72 91 ASP A N 1
ATOM 1209 C CA . ASP A 1 84 ? -2.208 3.690 43.218 1.00 21.35 91 ASP A CA 1
ATOM 1210 C C . ASP A 1 84 ? -2.107 4.367 41.859 1.00 24.16 91 ASP A C 1
ATOM 1211 O O . ASP A 1 84 ? -2.398 5.562 41.721 1.00 22.26 91 ASP A O 1
ATOM 1220 N N . ALA A 1 85 ? -1.660 3.628 40.842 1.00 20.67 92 ALA A N 1
ATOM 1221 C CA . ALA A 1 85 ? -1.511 4.225 39.520 1.00 23.20 92 ALA A CA 1
ATOM 1222 C C . ALA A 1 85 ? -2.856 4.542 38.875 1.00 19.17 92 ALA A C 1
ATOM 1223 O O . ALA A 1 85 ? -2.967 5.546 38.183 1.00 20.95 92 ALA A O 1
ATOM 1230 N N . ILE A 1 86 ? -3.873 3.731 39.143 1.00 18.67 93 ILE A N 1
ATOM 1231 C CA . ILE A 1 86 ? -5.162 3.929 38.497 1.00 18.73 93 ILE A CA 1
ATOM 1232 C C . ILE A 1 86 ? -6.002 4.952 39.240 1.00 20.12 93 ILE A C 1
ATOM 1233 O O . ILE A 1 86 ? -6.914 5.548 38.658 1.00 20.41 93 ILE A O 1
ATOM 1249 N N . GLN A 1 87 ? -5.670 5.227 40.493 1.00 19.60 94 GLN A N 1
ATOM 1250 C CA . GLN A 1 87 ? -6.503 6.086 41.314 1.00 19.96 94 GLN A CA 1
ATOM 1251 C C . GLN A 1 87 ? -6.898 7.368 40.599 1.00 17.65 94 GLN A C 1
ATOM 1252 O O . GLN A 1 87 ? -6.067 8.080 40.024 1.00 18.24 94 GLN A O 1
ATOM 1266 N N . GLY A 1 88 ? -8.199 7.688 40.678 1.00 18.99 95 GLY A N 1
ATOM 1267 C CA . GLY A 1 88 ? -8.755 8.865 40.057 1.00 20.39 95 GLY A CA 1
ATOM 1268 C C . GLY A 1 88 ? -9.354 8.619 38.682 1.00 18.90 95 GLY A C 1
ATOM 1269 O O . GLY A 1 88 ? -10.087 9.476 38.177 1.00 20.06 95 GLY A O 1
ATOM 1273 N N . ALA A 1 89 ? -9.052 7.477 38.064 1.00 17.87 96 ALA A N 1
ATOM 1274 C CA . ALA A 1 89 ? -9.532 7.187 36.722 1.00 17.69 96 ALA A CA 1
ATOM 1275 C C . ALA A 1 89 ? -11.054 7.098 36.637 1.00 15.99 96 ALA A C 1
ATOM 1276 O O . ALA A 1 89 ? -11.711 6.454 37.461 1.00 19.64 96 ALA A O 1
ATOM 1283 N N . ASP A 1 90 ? -11.610 7.734 35.609 1.00 18.39 97 ASP A N 1
ATOM 1284 C CA . ASP A 1 90 ? -12.997 7.522 35.203 1.00 16.50 97 ASP A CA 1
ATOM 1285 C C . ASP A 1 90 ? -13.118 6.535 34.056 1.00 18.28 97 ASP A C 1
ATOM 1286 O O . ASP A 1 90 ? -14.106 5.792 34.006 1.00 17.05 97 ASP A O 1
ATOM 1295 N N . MET A 1 91 ? -12.096 6.470 33.188 1.00 17.30 98 MET A N 1
ATOM 1296 C CA . MET A 1 91 ? -12.049 5.485 32.108 1.00 15.31 98 MET A CA 1
ATOM 1297 C C . MET A 1 91 ? -10.609 5.010 31.954 1.00 16.89 98 MET A C 1
ATOM 1298 O O . MET A 1 91 ? -9.690 5.829 31.931 1.00 17.31 98 MET A O 1
ATOM 1312 N N . VAL A 1 92 ? -10.442 3.699 31.799 1.00 16.15 99 VAL A N 1
ATOM 1313 C CA . VAL A 1 92 ? -9.130 3.074 31.633 1.00 16.21 99 VAL A CA 1
ATOM 1314 C C . VAL A 1 92 ? -9.163 2.215 30.378 1.00 15.38 99 VAL A C 1
ATOM 1315 O O . VAL A 1 92 ? -10.049 1.371 30.233 1.00 17.51 99 VAL A O 1
ATOM 1328 N N . PHE A 1 93 ? -8.194 2.433 29.489 1.00 14.40 100 PHE A N 1
ATOM 1329 C CA . PHE A 1 93 ? -7.932 1.551 28.351 1.00 16.41 100 PHE A CA 1
ATOM 1330 C C . PHE A 1 93 ? -6.708 0.703 28.682 1.00 14.97 100 PHE A C 1
ATOM 1331 O O . PHE A 1 93 ? -5.667 1.253 29.070 1.00 18.75 100 PHE A O 1
ATOM 1348 N N . VAL A 1 94 ? -6.848 -0.614 28.608 1.00 13.92 101 VAL A N 1
ATOM 1349 C CA . VAL A 1 94 ? -5.744 -1.545 28.868 1.00 15.08 101 VAL A CA 1
ATOM 1350 C C . VAL A 1 94 ? -5.364 -2.160 27.530 1.00 15.77 101 VAL A C 1
ATOM 1351 O O . VAL A 1 94 ? -6.215 -2.736 26.843 1.00 16.00 101 VAL A O 1
ATOM 1364 N N . THR A 1 95 ? -4.122 -1.969 27.090 1.00 14.69 102 THR A N 1
ATOM 1365 C CA . THR A 1 95 ? -3.677 -2.540 25.828 1.00 15.59 102 THR A CA 1
ATOM 1366 C C . THR A 1 95 ? -2.510 -3.489 26.053 1.00 14.07 102 THR A C 1
ATOM 1367 O O . THR A 1 95 ? -1.613 -3.232 26.875 1.00 13.84 102 THR A O 1
ATOM 1378 N N . SER A 1 96 ? -2.556 -4.613 25.356 1.00 14.16 103 SER A N 1
ATOM 1379 C CA . SER A 1 96 ? -1.619 -5.696 25.567 1.00 14.21 103 SER A CA 1
ATOM 1380 C C . SER A 1 96 ? -1.653 -6.644 24.385 1.00 13.37 103 SER A C 1
ATOM 1381 O O . SER A 1 96 ? -2.670 -6.772 23.706 1.00 13.60 103 SER A O 1
ATOM 1389 N N . GLY A 1 97 ? -0.522 -7.295 24.124 1.00 14.00 104 GLY A N 1
ATOM 1390 C CA . GLY A 1 97 ? -0.476 -8.391 23.176 1.00 15.56 104 GLY A CA 1
ATOM 1391 C C . GLY A 1 97 ? -0.715 -9.715 23.852 1.00 14.38 104 GLY A C 1
ATOM 1392 O O . GLY A 1 97 ? 0.045 -10.046 24.774 1.00 16.24 104 GLY A O 1
ATOM 1396 N N . MET A 1 98 ? -1.720 -10.479 23.477 1.00 14.72 105 MET A N 1
ATOM 1397 C CA . MET A 1 98 ? -1.968 -11.763 24.118 1.00 15.20 105 MET A CA 1
ATOM 1398 C C . MET A 1 98 ? -1.076 -12.834 23.500 1.00 15.41 105 MET A C 1
ATOM 1399 O O . MET A 1 98 ? -0.710 -12.777 22.308 1.00 15.89 105 MET A O 1
ATOM 1413 N N . GLY A 1 99 ? -0.682 -13.806 24.326 1.00 14.77 106 GLY A N 1
ATOM 1414 C CA . GLY A 1 99 ? 0.091 -14.952 23.883 1.00 15.96 106 GLY A CA 1
ATOM 1415 C C . GLY A 1 99 ? 1.398 -15.149 24.621 1.00 16.27 106 GLY A C 1
ATOM 1416 O O . GLY A 1 99 ? 1.895 -16.282 24.675 1.00 17.25 106 GLY A O 1
ATOM 1420 N N . GLY A 1 100 ? 1.990 -14.065 25.127 1.00 15.78 107 GLY A N 1
ATOM 1421 C CA . GLY A 1 100 ? 3.150 -14.147 25.986 1.00 16.73 107 GLY A CA 1
ATOM 1422 C C . GLY A 1 100 ? 2.764 -14.355 27.434 1.00 14.42 107 GLY A C 1
ATOM 1423 O O . GLY A 1 100 ? 1.676 -14.832 27.760 1.00 16.32 107 GLY A O 1
ATOM 1427 N N . GLY A 1 101 ? 3.723 -14.104 28.305 1.00 17.95 108 GLY A N 1
ATOM 1428 C CA . GLY A 1 101 ? 3.489 -14.337 29.711 1.00 17.73 108 GLY A CA 1
ATOM 1429 C C . GLY A 1 101 ? 2.942 -13.127 30.445 1.00 16.35 108 GLY A C 1
ATOM 1430 O O . GLY A 1 101 ? 2.023 -13.257 31.274 1.00 21.19 108 GLY A O 1
ATOM 1434 N N . THR A 1 102 ? 3.501 -11.958 30.164 1.00 14.65 109 THR A N 1
ATOM 1435 C CA . THR A 1 102 ? 3.140 -10.775 30.946 1.00 15.35 109 THR A CA 1
ATOM 1436 C C . THR A 1 102 ? 1.780 -10.226 30.542 1.00 16.87 109 THR A C 1
ATOM 1437 O O . THR A 1 102 ? 0.874 -10.110 31.370 1.00 18.07 109 THR A O 1
ATOM 1448 N N . GLY A 1 103 ? 1.574 -9.945 29.260 1.00 16.11 110 GLY A N 1
ATOM 1449 C CA . GLY A 1 103 ? 0.271 -9.462 28.831 1.00 15.68 110 GLY A CA 1
ATOM 1450 C C . GLY A 1 103 ? -0.827 -10.455 29.134 1.00 15.48 110 GLY A C 1
ATOM 1451 O O . GLY A 1 103 ? -1.843 -10.119 29.750 1.00 15.57 110 GLY A O 1
ATOM 1455 N N . THR A 1 104 ? -0.649 -11.702 28.719 1.00 13.93 111 THR A N 1
ATOM 1456 C CA . THR A 1 104 ? -1.716 -12.677 28.890 1.00 14.18 111 THR A CA 1
ATOM 1457 C C . THR A 1 104 ? -2.149 -12.754 30.342 1.00 13.77 111 THR A C 1
ATOM 1458 O O . THR A 1 104 ? -3.343 -12.850 30.648 1.00 16.57 111 THR A O 1
ATOM 1469 N N . GLY A 1 105 ? -1.183 -12.851 31.244 1.00 14.96 112 GLY A N 1
ATOM 1470 C CA . GLY A 1 105 ? -1.504 -13.068 32.639 1.00 15.80 112 GLY A CA 1
ATOM 1471 C C . GLY A 1 105 ? -1.790 -11.820 33.447 1.00 13.10 112 GLY A C 1
ATOM 1472 O O . GLY A 1 105 ? -2.694 -11.834 34.294 1.00 15.44 112 GLY A O 1
ATOM 1476 N N . ALA A 1 106 ? -1.059 -10.755 33.186 1.00 13.26 113 ALA A N 1
ATOM 1477 C CA . ALA A 1 106 ? -1.214 -9.517 33.955 1.00 15.98 113 ALA A CA 1
ATOM 1478 C C . ALA A 1 106 ? -2.313 -8.598 33.439 1.00 14.64 113 ALA A C 1
ATOM 1479 O O . ALA A 1 106 ? -2.973 -7.925 34.254 1.00 14.79 113 ALA A O 1
ATOM 1486 N N . ALA A 1 107 ? -2.570 -8.536 32.126 1.00 14.58 114 ALA A N 1
ATOM 1487 C CA . ALA A 1 107 ? -3.562 -7.577 31.637 1.00 13.11 114 ALA A CA 1
ATOM 1488 C C . ALA A 1 107 ? -4.932 -7.807 32.249 1.00 12.54 114 ALA A C 1
ATOM 1489 O O . ALA A 1 107 ? -5.610 -6.799 32.560 1.00 14.76 114 ALA A O 1
ATOM 1496 N N . PRO A 1 108 ? -5.437 -9.033 32.395 1.00 14.50 115 PRO A N 1
ATOM 1497 C CA . PRO A 1 108 ? -6.751 -9.209 33.028 1.00 15.46 115 PRO A CA 1
ATOM 1498 C C . PRO A 1 108 ? -6.779 -8.792 34.481 1.00 15.68 115 PRO A C 1
ATOM 1499 O O . PRO A 1 108 ? -7.833 -8.360 34.976 1.00 17.80 115 PRO A O 1
ATOM 1510 N N . VAL A 1 109 ? -5.666 -8.951 35.204 1.00 14.94 116 VAL A N 1
ATOM 1511 C CA . VAL A 1 109 ? -5.583 -8.475 36.586 1.00 15.08 116 VAL A CA 1
ATOM 1512 C C . VAL A 1 109 ? -5.657 -6.956 36.629 1.00 14.67 116 VAL A C 1
ATOM 1513 O O . VAL A 1 109 ? -6.415 -6.383 37.423 1.00 16.60 116 VAL A O 1
ATOM 1526 N N . VAL A 1 110 ? -4.897 -6.282 35.764 1.00 15.16 117 VAL A N 1
ATOM 1527 C CA . VAL A 1 110 ? -4.941 -4.821 35.673 1.00 15.47 117 VAL A CA 1
ATOM 1528 C C . VAL A 1 110 ? -6.359 -4.348 35.372 1.00 16.91 117 VAL A C 1
ATOM 1529 O O . VAL A 1 110 ? -6.893 -3.436 36.025 1.00 16.57 117 VAL A O 1
ATOM 1542 N N . ALA A 1 111 ? -6.990 -4.946 34.361 1.00 15.11 118 ALA A N 1
ATOM 1543 C CA . ALA A 1 111 ? -8.343 -4.535 34.015 1.00 15.20 118 ALA A CA 1
ATOM 1544 C C . ALA A 1 111 ? -9.313 -4.747 35.173 1.00 16.74 118 ALA A C 1
ATOM 1545 O O . ALA A 1 111 ? -10.193 -3.906 35.426 1.00 16.64 118 ALA A O 1
ATOM 1552 N N . LYS A 1 112 ? -9.209 -5.891 35.855 1.00 16.91 119 LYS A N 1
ATOM 1553 C CA . LYS A 1 112 ? -10.089 -6.173 36.989 1.00 18.00 119 LYS A CA 1
ATOM 1554 C C . LYS A 1 112 ? -9.927 -5.125 38.082 1.00 20.24 119 LYS A C 1
ATOM 1555 O O . LYS A 1 112 ? -10.910 -4.679 38.685 1.00 19.87 119 LYS A O 1
ATOM 1574 N N . ILE A 1 113 ? -8.699 -4.713 38.343 1.00 17.35 120 ILE A N 1
ATOM 1575 C CA . ILE A 1 113 ? -8.478 -3.695 39.372 1.00 19.31 120 ILE A CA 1
ATOM 1576 C C . ILE A 1 113 ? -9.144 -2.391 38.964 1.00 19.48 120 ILE A C 1
ATOM 1577 O O . ILE A 1 113 ? -9.839 -1.759 39.764 1.00 19.62 120 ILE A O 1
ATOM 1593 N N . ALA A 1 114 ? -8.985 -1.993 37.695 1.00 18.66 121 ALA A N 1
ATOM 1594 C CA . ALA A 1 114 ? -9.602 -0.762 37.213 1.00 20.15 121 ALA A CA 1
ATOM 1595 C C . ALA A 1 114 ? -11.117 -0.805 37.360 1.00 19.16 121 ALA A C 1
ATOM 1596 O O . ALA A 1 114 ? -11.742 0.165 37.820 1.00 20.14 121 ALA A O 1
ATOM 1603 N N . LYS A 1 115 ? -11.733 -1.923 37.006 1.00 19.13 122 LYS A N 1
ATOM 1604 C CA . LYS A 1 115 ? -13.185 -1.995 37.065 1.00 22.40 122 LYS A CA 1
ATOM 1605 C C . LYS A 1 115 ? -13.678 -2.009 38.506 1.00 24.81 122 LYS A C 1
ATOM 1606 O O . LYS A 1 115 ? -14.721 -1.418 38.820 1.00 26.02 122 LYS A O 1
ATOM 1625 N N . GLU A 1 116 ? -12.964 -2.708 39.385 1.00 22.43 123 GLU A N 1
ATOM 1626 C CA . GLU A 1 116 ? -13.329 -2.716 40.798 1.00 26.76 123 GLU A CA 1
ATOM 1627 C C . GLU A 1 116 ? -13.248 -1.325 41.405 1.00 25.17 123 GLU A C 1
ATOM 1628 O O . GLU A 1 116 ? -13.961 -1.030 42.376 1.00 29.47 123 GLU A O 1
ATOM 1640 N N . MET A 1 117 ? -12.381 -0.473 40.879 1.00 22.53 124 MET A N 1
ATOM 1641 C CA . MET A 1 117 ? -12.280 0.912 41.310 1.00 26.52 124 MET A CA 1
ATOM 1642 C C . MET A 1 117 ? -13.335 1.818 40.682 1.00 30.22 124 MET A C 1
ATOM 1643 O O . MET A 1 117 ? -13.285 3.033 40.903 1.00 35.17 124 MET A O 1
ATOM 1657 N N . GLY A 1 118 ? -14.278 1.270 39.917 1.00 25.92 125 GLY A N 1
ATOM 1658 C CA . GLY A 1 118 ? -15.367 2.054 39.373 1.00 28.02 125 GLY A CA 1
ATOM 1659 C C . GLY A 1 118 ? -15.122 2.637 37.998 1.00 24.31 125 GLY A C 1
ATOM 1660 O O . GLY A 1 118 ? -16.020 3.298 37.455 1.00 24.93 125 GLY A O 1
ATOM 1664 N N . ALA A 1 119 ? -13.952 2.400 37.406 1.00 21.51 126 ALA A N 1
ATOM 1665 C CA . ALA A 1 119 ? -13.633 2.987 36.109 1.00 20.23 126 ALA A CA 1
ATOM 1666 C C . ALA A 1 119 ? -14.260 2.197 34.971 1.00 19.16 126 ALA A C 1
ATOM 1667 O O . ALA A 1 119 ? -14.356 0.968 35.025 1.00 18.49 126 ALA A O 1
ATOM 1674 N N . LEU A 1 120 ? -14.723 2.924 33.952 1.00 16.00 127 LEU A N 1
ATOM 1675 C CA . LEU A 1 120 ? -15.122 2.306 32.701 1.00 14.64 127 LEU A CA 1
ATOM 1676 C C . LEU A 1 120 ? -13.875 1.723 32.062 1.00 14.51 127 LEU A C 1
ATOM 1677 O O . LEU A 1 120 ? -12.931 2.459 31.757 1.00 14.92 127 LEU A O 1
ATOM 1693 N N . THR A 1 121 ? -13.882 0.419 31.848 1.00 15.41 128 THR A N 1
ATOM 1694 C CA . THR A 1 121 ? -12.648 -0.292 31.505 1.00 14.93 128 THR A CA 1
ATOM 1695 C C . THR A 1 121 ? -12.748 -0.948 30.135 1.00 13.83 128 THR A C 1
ATOM 1696 O O . THR A 1 121 ? -13.585 -1.827 29.931 1.00 15.65 128 THR A O 1
ATOM 1707 N N . VAL A 1 122 ? -11.871 -0.529 29.228 1.00 13.91 129 VAL A N 1
ATOM 1708 C CA . VAL A 1 122 ? -11.866 -1.022 27.848 1.00 14.27 129 VAL A CA 1
ATOM 1709 C C . VAL A 1 122 ? -10.542 -1.714 27.571 1.00 15.15 129 VAL A C 1
ATOM 1710 O O . VAL A 1 122 ? -9.488 -1.127 27.798 1.00 16.47 129 VAL A O 1
ATOM 1723 N N . GLY A 1 123 ? -10.585 -2.939 27.070 1.00 13.69 130 GLY A N 1
ATOM 1724 C CA . GLY A 1 123 ? -9.382 -3.627 26.626 1.00 13.50 130 GLY A CA 1
ATOM 1725 C C . GLY A 1 123 ? -9.219 -3.548 25.115 1.00 13.93 130 GLY A C 1
ATOM 1726 O O . GLY A 1 123 ? -10.193 -3.652 24.384 1.00 14.01 130 GLY A O 1
ATOM 1730 N N . VAL A 1 124 ? -7.990 -3.354 24.653 1.00 13.26 131 VAL A N 1
ATOM 1731 C CA . VAL A 1 124 ? -7.666 -3.442 23.227 1.00 14.71 131 VAL A CA 1
ATOM 1732 C C . VAL A 1 124 ? -6.452 -4.355 23.123 1.00 13.96 131 VAL A C 1
ATOM 1733 O O . VAL A 1 124 ? -5.356 -3.983 23.566 1.00 14.68 131 VAL A O 1
ATOM 1746 N N . VAL A 1 125 ? -6.659 -5.574 22.665 1.00 13.53 132 VAL A N 1
ATOM 1747 C CA . VAL A 1 125 ? -5.601 -6.575 22.718 1.00 13.70 132 VAL A CA 1
ATOM 1748 C C . VAL A 1 125 ? -5.414 -7.219 21.358 1.00 12.98 132 VAL A C 1
ATOM 1749 O O . VAL A 1 125 ? -6.333 -7.257 20.548 1.00 13.72 132 VAL A O 1
ATOM 1762 N N . THR A 1 126 ? -4.205 -7.730 21.097 1.00 12.24 133 THR A N 1
ATOM 1763 C CA . THR A 1 126 ? -3.933 -8.513 19.897 1.00 13.47 133 THR A CA 1
ATOM 1764 C C . THR A 1 126 ? -3.954 -10.006 20.189 1.00 12.60 133 THR A C 1
ATOM 1765 O O . THR A 1 126 ? -3.633 -10.440 21.300 1.00 14.62 133 THR A O 1
ATOM 1776 N N . ARG A 1 127 ? -4.289 -10.791 19.157 1.00 13.60 134 ARG A N 1
ATOM 1777 C CA . ARG A 1 127 ? -3.968 -12.201 19.111 1.00 15.20 134 ARG A CA 1
ATOM 1778 C C . ARG A 1 127 ? -2.726 -12.425 18.258 1.00 14.13 134 ARG A C 1
ATOM 1779 O O . ARG A 1 127 ? -2.475 -11.679 17.302 1.00 13.39 134 ARG A O 1
ATOM 1800 N N . PRO A 1 128 ? -1.965 -13.485 18.535 1.00 13.64 135 PRO A N 1
ATOM 1801 C CA . PRO A 1 128 ? -0.681 -13.676 17.846 1.00 13.00 135 PRO A CA 1
ATOM 1802 C C . PRO A 1 128 ? -0.857 -14.099 16.395 1.00 13.75 135 PRO A C 1
ATOM 1803 O O . PRO A 1 128 ? -1.908 -14.587 15.995 1.00 14.26 135 PRO A O 1
ATOM 1814 N N . PHE A 1 129 ? 0.198 -13.876 15.599 1.00 13.35 136 PHE A N 1
ATOM 1815 C CA . PHE A 1 129 ? 0.214 -14.388 14.231 1.00 13.63 136 PHE A CA 1
ATOM 1816 C C . PHE A 1 129 ? 0.167 -15.905 14.250 1.00 14.11 136 PHE A C 1
ATOM 1817 O O . PHE A 1 129 ? 0.763 -16.548 15.117 1.00 15.08 136 PHE A O 1
ATOM 1834 N N . SER A 1 130 ? -0.498 -16.487 13.243 1.00 16.35 137 SER A N 1
ATOM 1835 C CA . SER A 1 130 ? -0.469 -17.936 13.107 1.00 16.98 137 SER A CA 1
ATOM 1836 C C . SER A 1 130 ? 0.955 -18.473 13.009 1.00 14.56 137 SER A C 1
ATOM 1837 O O . SER A 1 130 ? 1.224 -19.575 13.493 1.00 17.49 137 SER A O 1
ATOM 1845 N N . PHE A 1 131 ? 1.877 -17.696 12.436 1.00 15.13 138 PHE A N 1
ATOM 1846 C CA . PHE A 1 131 ? 3.252 -18.184 12.319 1.00 15.72 138 PHE A CA 1
ATOM 1847 C C . PHE A 1 131 ? 3.928 -18.332 13.675 1.00 19.16 138 PHE A C 1
ATOM 1848 O O . PHE A 1 131 ? 4.985 -18.956 13.743 1.00 19.21 138 PHE A O 1
ATOM 1865 N N . GLU A 1 132 ? 3.332 -17.828 14.755 1.00 15.88 139 GLU A N 1
ATOM 1866 C CA . GLU A 1 132 ? 3.870 -18.015 16.100 1.00 15.65 139 GLU A CA 1
ATOM 1867 C C . GLU A 1 132 ? 3.461 -19.339 16.713 1.00 16.21 139 GLU A C 1
ATOM 1868 O O . GLU A 1 132 ? 3.988 -19.686 17.776 1.00 18.49 139 GLU A O 1
ATOM 1880 N N . GLY A 1 133 ? 2.584 -20.091 16.067 1.00 18.30 140 GLY A N 1
ATOM 1881 C CA . GLY A 1 133 ? 2.311 -21.458 16.445 1.00 18.60 140 GLY A CA 1
ATOM 1882 C C . GLY A 1 133 ? 1.070 -21.619 17.311 1.00 19.69 140 GLY A C 1
ATOM 1883 O O . GLY A 1 133 ? 0.545 -20.674 17.913 1.00 19.21 140 GLY A O 1
ATOM 1887 N N . ARG A 1 134 ? 0.634 -22.877 17.413 1.00 23.93 141 ARG A N 1
ATOM 1888 C CA . ARG A 1 134 ? -0.633 -23.202 18.062 1.00 27.55 141 ARG A CA 1
ATOM 1889 C C . ARG A 1 134 ? -0.609 -22.885 19.546 1.00 25.46 141 ARG A C 1
ATOM 1890 O O . ARG A 1 134 ? -1.608 -22.410 20.099 1.00 22.61 141 ARG A O 1
ATOM 1911 N N . LYS A 1 135 ? 0.500 -23.179 20.219 1.00 24.93 142 LYS A N 1
ATOM 1912 C CA . LYS A 1 135 ? 0.552 -22.995 21.662 1.00 22.97 142 LYS A CA 1
ATOM 1913 C C . LYS A 1 135 ? 0.408 -21.524 22.035 1.00 20.82 142 LYS A C 1
ATOM 1914 O O . LYS A 1 135 ? -0.310 -21.184 22.983 1.00 21.38 142 LYS A O 1
ATOM 1933 N N . ARG A 1 136 ? 1.082 -20.640 21.302 1.00 19.01 143 ARG A N 1
ATOM 1934 C CA . ARG A 1 136 ? 0.925 -19.212 21.526 1.00 18.66 143 ARG A CA 1
ATOM 1935 C C . ARG A 1 136 ? -0.522 -18.796 21.295 1.00 16.91 143 ARG A C 1
ATOM 1936 O O . ARG A 1 136 ? -1.085 -18.012 22.065 1.00 16.93 143 ARG A O 1
ATOM 1957 N N . GLN A 1 137 ? -1.150 -19.340 20.257 1.00 16.58 144 GLN A N 1
ATOM 1958 C CA . GLN A 1 137 ? -2.533 -18.982 19.970 1.00 17.61 144 GLN A CA 1
ATOM 1959 C C . GLN A 1 137 ? -3.464 -19.474 21.071 1.00 17.49 144 GLN A C 1
ATOM 1960 O O . GLN A 1 137 ? -4.394 -18.760 21.475 1.00 18.06 144 GLN A O 1
ATOM 1974 N N . THR A 1 138 ? -3.211 -20.667 21.613 1.00 20.43 145 THR A N 1
ATOM 1975 C CA . THR A 1 138 ? -4.045 -21.194 22.690 1.00 20.56 145 THR A CA 1
ATOM 1976 C C . THR A 1 138 ? -3.868 -20.389 23.976 1.00 20.47 145 THR A C 1
ATOM 1977 O O . THR A 1 138 ? -4.851 -20.084 24.667 1.00 19.96 145 THR A O 1
ATOM 1988 N N . GLN A 1 139 ? -2.629 -20.056 24.332 1.00 18.94 146 GLN A N 1
ATOM 1989 C CA . GLN A 1 139 ? -2.403 -19.196 25.486 1.00 18.98 146 GLN A CA 1
ATOM 1990 C C . GLN A 1 139 ? -3.096 -17.860 25.299 1.00 17.25 146 GLN A C 1
ATOM 1991 O O . GLN A 1 139 ? -3.735 -17.341 26.230 1.00 16.59 146 GLN A O 1
ATOM 2005 N N . ALA A 1 140 ? -3.010 -17.308 24.078 1.00 15.97 147 ALA A N 1
ATOM 2006 C CA . ALA A 1 140 ? -3.634 -16.018 23.811 1.00 16.86 147 ALA A CA 1
ATOM 2007 C C . ALA A 1 140 ? -5.141 -16.097 23.973 1.00 16.91 147 ALA A C 1
ATOM 2008 O O . ALA A 1 140 ? -5.767 -15.163 24.492 1.00 17.44 147 ALA A O 1
ATOM 2015 N N . ALA A 1 141 ? -5.749 -17.199 23.537 1.00 17.25 148 ALA A N 1
ATOM 2016 C CA . ALA A 1 141 ? -7.202 -17.335 23.627 1.00 18.53 148 ALA A CA 1
ATOM 2017 C C . ALA A 1 141 ? -7.646 -17.355 25.082 1.00 18.81 148 ALA A C 1
ATOM 2018 O O . ALA A 1 141 ? -8.678 -16.766 25.433 1.00 19.57 148 ALA A O 1
ATOM 2025 N N . ALA A 1 142 ? -6.864 -17.997 25.952 1.00 18.85 149 ALA A N 1
ATOM 2026 C CA . ALA A 1 142 ? -7.196 -17.986 27.371 1.00 20.20 149 ALA A CA 1
ATOM 2027 C C . ALA A 1 142 ? -7.078 -16.584 27.948 1.00 17.83 149 ALA A C 1
ATOM 2028 O O . ALA A 1 142 ? -7.905 -16.174 28.778 1.00 19.48 149 ALA A O 1
ATOM 2035 N N . GLY A 1 143 ? -6.070 -15.827 27.511 1.00 18.12 150 GLY A N 1
ATOM 2036 C CA . GLY A 1 143 ? -5.975 -14.430 27.885 1.00 17.18 150 GLY A CA 1
ATOM 2037 C C . GLY A 1 143 ? -7.162 -13.609 27.413 1.00 16.75 150 GLY A C 1
ATOM 2038 O O . GLY A 1 143 ? -7.681 -12.773 28.160 1.00 17.04 150 GLY A O 1
ATOM 2042 N N . VAL A 1 144 ? -7.592 -13.802 26.164 1.00 16.17 151 VAL A N 1
ATOM 2043 C CA . VAL A 1 144 ? -8.738 -13.046 25.673 1.00 15.86 151 VAL A CA 1
ATOM 2044 C C . VAL A 1 144 ? -9.965 -13.331 26.520 1.00 16.87 151 VAL A C 1
ATOM 2045 O O . VAL A 1 144 ? -10.737 -12.414 26.844 1.00 17.64 151 VAL A O 1
ATOM 2058 N N . GLU A 1 145 ? -10.198 -14.598 26.866 1.00 17.92 152 GLU A N 1
ATOM 2059 C CA . GLU A 1 145 ? -11.364 -14.924 27.683 1.00 19.00 152 GLU A CA 1
ATOM 2060 C C . GLU A 1 145 ? -11.256 -14.300 29.065 1.00 19.58 152 GLU A C 1
ATOM 2061 O O . GLU A 1 145 ? -12.259 -13.826 29.615 1.00 21.49 152 GLU A O 1
ATOM 2073 N N . ALA A 1 146 ? -10.057 -14.313 29.661 1.00 17.53 153 ALA A N 1
ATOM 2074 C CA . ALA A 1 146 ? -9.869 -13.656 30.953 1.00 19.62 153 ALA A CA 1
ATOM 2075 C C . ALA A 1 146 ? -10.091 -12.151 30.840 1.00 18.64 153 ALA A C 1
ATOM 2076 O O . ALA A 1 146 ? -10.659 -11.523 31.746 1.00 18.94 153 ALA A O 1
ATOM 2083 N N . MET A 1 147 ? -9.635 -11.547 29.740 1.00 16.67 154 MET A N 1
ATOM 2084 C CA . MET A 1 147 ? -9.879 -10.122 29.539 1.00 17.81 154 MET A CA 1
ATOM 2085 C C . MET A 1 147 ? -11.367 -9.836 29.442 1.00 18.36 154 MET A C 1
ATOM 2086 O O . MET A 1 147 ? -11.858 -8.859 30.022 1.00 19.13 154 MET A O 1
ATOM 2100 N N . LYS A 1 148 ? -12.096 -10.660 28.686 1.00 17.93 155 LYS A N 1
ATOM 2101 C CA . LYS A 1 148 ? -13.537 -10.465 28.559 1.00 21.44 155 LYS A CA 1
ATOM 2102 C C . LYS A 1 148 ? -14.194 -10.414 29.915 1.00 23.83 155 LYS A C 1
ATOM 2103 O O . LYS A 1 148 ? -15.098 -9.602 30.148 1.00 25.42 155 LYS A O 1
ATOM 2122 N N . ALA A 1 149 ? -13.771 -11.296 30.815 1.00 21.83 156 ALA A N 1
ATOM 2123 C CA . ALA A 1 149 ? -14.374 -11.383 32.133 1.00 23.17 156 ALA A CA 1
ATOM 2124 C C . ALA A 1 149 ? -14.072 -10.161 32.982 1.00 26.83 156 ALA A C 1
ATOM 2125 O O . ALA A 1 149 ? -14.823 -9.877 33.922 1.00 32.79 156 ALA A O 1
ATOM 2132 N N . ALA A 1 150 ? -13.010 -9.421 32.661 1.00 19.79 157 ALA A N 1
ATOM 2133 C CA . ALA A 1 150 ? -12.505 -8.362 33.518 1.00 20.04 157 ALA A CA 1
ATOM 2134 C C . ALA A 1 150 ? -12.766 -6.949 33.014 1.00 19.14 157 ALA A C 1
ATOM 2135 O O . ALA A 1 150 ? -12.523 -5.998 33.752 1.00 22.29 157 ALA A O 1
ATOM 2142 N N . VAL A 1 151 ? -13.204 -6.773 31.773 1.00 17.78 158 VAL A N 1
ATOM 2143 C CA . VAL A 1 151 ? -13.432 -5.448 31.218 1.00 17.56 158 VAL A CA 1
ATOM 2144 C C . VAL A 1 151 ? -14.927 -5.165 31.081 1.00 15.74 158 VAL A C 1
ATOM 2145 O O . VAL A 1 151 ? -15.772 -6.056 31.154 1.00 19.46 158 VAL A O 1
ATOM 2158 N N . ASP A 1 152 ? -15.233 -3.884 30.875 1.00 17.23 159 ASP A N 1
ATOM 2159 C CA . ASP A 1 152 ? -16.543 -3.495 30.369 1.00 17.06 159 ASP A CA 1
ATOM 2160 C C . ASP A 1 152 ? -16.681 -3.841 28.897 1.00 16.42 159 ASP A C 1
ATOM 2161 O O . ASP A 1 152 ? -17.695 -4.394 28.488 1.00 19.61 159 ASP A O 1
ATOM 2170 N N . THR A 1 153 ? -15.701 -3.474 28.076 1.00 16.66 160 THR A N 1
ATOM 2171 C CA . THR A 1 153 ? -15.754 -3.736 26.644 1.00 16.80 160 THR A CA 1
ATOM 2172 C C . THR A 1 153 ? -14.377 -4.152 26.144 1.00 15.29 160 THR A C 1
ATOM 2173 O O . THR A 1 153 ? -13.364 -3.724 26.684 1.00 15.41 160 THR A O 1
ATOM 2184 N N . LEU A 1 154 ? -14.357 -4.963 25.086 1.00 15.08 161 LEU A N 1
ATOM 2185 C CA . LEU A 1 154 ? -13.116 -5.540 24.574 1.00 14.11 161 LEU A CA 1
ATOM 2186 C C . LEU A 1 154 ? -13.053 -5.438 23.056 1.00 13.43 161 LEU A C 1
ATOM 2187 O O . LEU A 1 154 ? -14.005 -5.789 22.351 1.00 14.29 161 LEU A O 1
ATOM 2203 N N . ILE A 1 155 ? -11.933 -4.937 22.550 1.00 13.42 162 ILE A N 1
ATOM 2204 C CA . ILE A 1 155 ? -11.622 -4.910 21.119 1.00 14.61 162 ILE A CA 1
ATOM 2205 C C . ILE A 1 155 ? -10.438 -5.845 20.904 1.00 13.86 162 ILE A C 1
ATOM 2206 O O . ILE A 1 155 ? -9.395 -5.684 21.547 1.00 14.96 162 ILE A O 1
ATOM 2222 N N . VAL A 1 156 ? -10.595 -6.834 20.038 1.00 13.44 163 VAL A N 1
ATOM 2223 C CA . VAL A 1 156 ? -9.538 -7.786 19.718 1.00 12.80 163 VAL A CA 1
ATOM 2224 C C . VAL A 1 156 ? -9.071 -7.547 18.286 1.00 14.20 163 VAL A C 1
ATOM 2225 O O . VAL A 1 156 ? -9.893 -7.460 17.358 1.00 13.68 163 VAL A O 1
ATOM 2238 N N . ILE A 1 157 ? -7.752 -7.482 18.109 1.00 14.03 164 ILE A N 1
ATOM 2239 C CA . ILE A 1 157 ? -7.095 -7.300 16.816 1.00 13.64 164 ILE A CA 1
ATOM 2240 C C . ILE A 1 157 ? -6.273 -8.540 16.527 1.00 12.75 164 ILE A C 1
ATOM 2241 O O . ILE A 1 157 ? -5.232 -8.751 17.126 1.00 13.09 164 ILE A O 1
ATOM 2257 N N . PRO A 1 158 ? -6.755 -9.450 15.661 1.00 13.81 165 PRO A N 1
ATOM 2258 C CA . PRO A 1 158 ? -5.909 -10.609 15.307 1.00 13.40 165 PRO A CA 1
ATOM 2259 C C . PRO A 1 158 ? -4.746 -10.108 14.470 1.00 13.28 165 PRO A C 1
ATOM 2260 O O . PRO A 1 158 ? -4.961 -9.495 13.423 1.00 14.20 165 PRO A O 1
ATOM 2271 N N . ASN A 1 159 ? -3.515 -10.392 14.899 1.00 13.18 166 ASN A N 1
ATOM 2272 C CA . ASN A 1 159 ? -2.374 -9.908 14.128 1.00 12.56 166 ASN A CA 1
ATOM 2273 C C . ASN A 1 159 ? -2.364 -10.464 12.707 1.00 12.57 166 ASN A C 1
ATOM 2274 O O . ASN A 1 159 ? -1.788 -9.841 11.819 1.00 13.95 166 ASN A O 1
ATOM 2285 N N . ASP A 1 160 ? -2.937 -11.640 12.498 1.00 13.70 167 ASP A N 1
ATOM 2286 C CA . ASP A 1 160 ? -3.005 -12.155 11.135 1.00 14.22 167 ASP A CA 1
ATOM 2287 C C . ASP A 1 160 ? -3.669 -11.160 10.189 1.00 13.68 167 ASP A C 1
ATOM 2288 O O . ASP A 1 160 ? -3.381 -11.163 8.983 1.00 14.94 167 ASP A O 1
ATOM 2297 N N . ARG A 1 161 ? -4.585 -10.334 10.687 1.00 12.89 168 ARG A N 1
ATOM 2298 C CA . ARG A 1 161 ? -5.218 -9.365 9.806 1.00 13.90 168 ARG A CA 1
ATOM 2299 C C . ARG A 1 161 ? -4.216 -8.383 9.223 1.00 12.90 168 ARG A C 1
ATOM 2300 O O . ARG A 1 161 ? -4.460 -7.822 8.146 1.00 14.89 168 ARG A O 1
ATOM 2321 N N . LEU A 1 162 ? -3.094 -8.154 9.908 1.00 14.44 169 LEU A N 1
ATOM 2322 C CA . LEU A 1 162 ? -2.083 -7.269 9.351 1.00 13.88 169 LEU A CA 1
ATOM 2323 C C . LEU A 1 162 ? -1.546 -7.815 8.026 1.00 14.90 169 LEU A C 1
ATOM 2324 O O . LEU A 1 162 ? -1.122 -7.038 7.159 1.00 17.27 169 LEU A O 1
ATOM 2340 N N . LEU A 1 163 ? -1.546 -9.136 7.869 1.00 14.21 170 LEU A N 1
ATOM 2341 C CA . LEU A 1 163 ? -1.112 -9.716 6.606 1.00 16.47 170 LEU A CA 1
ATOM 2342 C C . LEU A 1 163 ? -2.056 -9.390 5.456 1.00 17.12 170 LEU A C 1
ATOM 2343 O O . LEU A 1 163 ? -1.680 -9.590 4.292 1.00 17.98 170 LEU A O 1
ATOM 2359 N N . ASP A 1 164 ? -3.246 -8.876 5.745 1.00 15.29 171 ASP A N 1
ATOM 2360 C CA . ASP A 1 164 ? -4.197 -8.510 4.717 1.00 14.73 171 ASP A CA 1
ATOM 2361 C C . ASP A 1 164 ? -4.009 -7.095 4.222 1.00 15.93 171 ASP A C 1
ATOM 2362 O O . ASP A 1 164 ? -4.616 -6.727 3.203 1.00 16.92 171 ASP A O 1
ATOM 2371 N N . ILE A 1 165 ? -3.210 -6.286 4.909 1.00 16.21 172 ILE A N 1
ATOM 2372 C CA . ILE A 1 165 ? -3.041 -4.882 4.576 1.00 17.84 172 ILE A CA 1
ATOM 2373 C C . ILE A 1 165 ? -1.627 -4.518 4.156 1.00 17.02 172 ILE A C 1
ATOM 2374 O O . ILE A 1 165 ? -1.372 -3.349 3.854 1.00 23.98 172 ILE A O 1
ATOM 2390 N N . VAL A 1 166 ? -0.696 -5.476 4.126 1.00 15.11 173 VAL A N 1
ATOM 2391 C CA . VAL A 1 166 ? 0.659 -5.231 3.670 1.00 15.33 173 VAL A CA 1
ATOM 2392 C C . VAL A 1 166 ? 0.850 -5.790 2.271 1.00 15.65 173 VAL A C 1
ATOM 2393 O O . VAL A 1 166 ? 0.165 -6.719 1.841 1.00 17.37 173 VAL A O 1
ATOM 2406 N N . ASP A 1 167 ? 1.858 -5.266 1.588 1.00 14.78 174 ASP A N 1
ATOM 2407 C CA . ASP A 1 167 ? 2.441 -5.962 0.449 1.00 16.92 174 ASP A CA 1
ATOM 2408 C C . ASP A 1 167 ? 3.690 -6.692 0.930 1.00 15.91 174 ASP A C 1
ATOM 2409 O O . ASP A 1 167 ? 4.022 -6.687 2.122 1.00 15.17 174 ASP A O 1
ATOM 2418 N N . LYS A 1 168 ? 4.397 -7.354 0.021 1.00 14.80 175 LYS A N 1
ATOM 2419 C CA . LYS A 1 168 ? 5.527 -8.171 0.447 1.00 17.00 175 LYS A CA 1
ATOM 2420 C C . LYS A 1 168 ? 6.672 -7.349 1.023 1.00 16.91 175 LYS A C 1
ATOM 2421 O O . LYS A 1 168 ? 7.544 -7.935 1.673 1.00 18.48 175 LYS A O 1
ATOM 2440 N N . SER A 1 169 ? 6.679 -6.034 0.837 1.00 16.26 1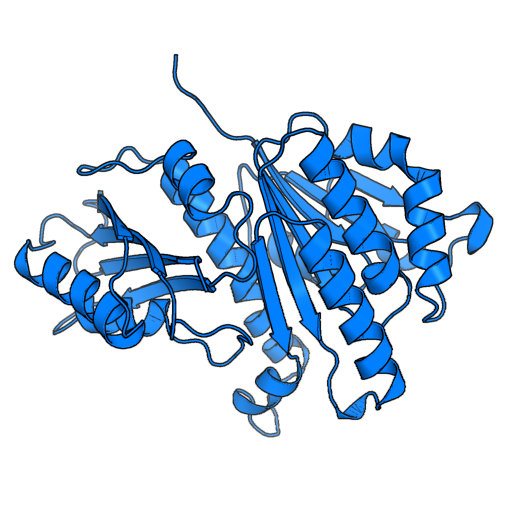76 SER A N 1
ATOM 2441 C CA . SER A 1 169 ? 7.760 -5.187 1.323 1.00 18.89 176 SER A CA 1
ATOM 2442 C C . SER A 1 169 ? 7.378 -4.254 2.463 1.00 16.99 176 SER A C 1
ATOM 2443 O O . SER A 1 169 ? 8.270 -3.622 3.037 1.00 18.14 176 SER A O 1
ATOM 2451 N N . THR A 1 170 ? 6.118 -4.187 2.873 1.00 15.83 177 THR A N 1
ATOM 2452 C CA . THR A 1 170 ? 5.737 -3.234 3.901 1.00 17.89 177 THR A CA 1
ATOM 2453 C C . THR A 1 170 ? 6.538 -3.532 5.167 1.00 16.19 177 THR A C 1
ATOM 2454 O O . THR A 1 170 ? 6.476 -4.660 5.667 1.00 15.68 177 THR A O 1
ATOM 2465 N N . PRO A 1 171 ? 7.253 -2.555 5.736 1.00 16.54 178 PRO A N 1
ATOM 2466 C CA . PRO A 1 171 ? 7.979 -2.818 6.976 1.00 16.15 178 PRO A CA 1
ATOM 2467 C C . PRO A 1 171 ? 7.042 -3.263 8.079 1.00 17.36 178 PRO A C 1
ATOM 2468 O O . PRO A 1 171 ? 5.934 -2.739 8.248 1.00 16.80 178 PRO A O 1
ATOM 2479 N N . MET A 1 172 ? 7.547 -4.194 8.894 1.00 15.84 179 MET A N 1
ATOM 2480 C CA . MET A 1 172 ? 6.788 -4.675 10.041 1.00 16.44 179 MET A CA 1
ATOM 2481 C C . MET A 1 172 ? 6.337 -3.529 10.935 1.00 15.35 179 MET A C 1
ATOM 2482 O O . MET A 1 172 ? 5.205 -3.521 11.422 1.00 16.83 179 MET A O 1
ATOM 2496 N N . MET A 1 173 ? 7.208 -2.544 11.161 1.00 17.89 180 MET A N 1
ATOM 2497 C CA . MET A 1 173 ? 6.851 -1.473 12.089 1.00 18.15 180 MET A CA 1
ATOM 2498 C C . MET A 1 173 ? 5.733 -0.614 11.523 1.00 16.85 180 MET A C 1
ATOM 2499 O O . MET A 1 173 ? 4.909 -0.086 12.275 1.00 19.32 180 MET A O 1
ATOM 2513 N N . GLU A 1 174 ? 5.650 -0.513 10.192 1.00 18.96 181 GLU A N 1
ATOM 2514 C CA . GLU A 1 174 ? 4.550 0.215 9.571 1.00 18.83 181 GLU A CA 1
ATOM 2515 C C . GLU A 1 174 ? 3.241 -0.548 9.732 1.00 17.96 181 GLU A C 1
ATOM 2516 O O . GLU A 1 174 ? 2.202 0.042 10.022 1.00 20.14 181 GLU A O 1
ATOM 2528 N N . ALA A 1 175 ? 3.269 -1.865 9.591 1.00 17.17 182 ALA A N 1
ATOM 2529 C CA . ALA A 1 175 ? 2.075 -2.650 9.882 1.00 17.78 182 ALA A CA 1
ATOM 2530 C C . ALA A 1 175 ? 1.644 -2.479 11.332 1.00 16.12 182 ALA A C 1
ATOM 2531 O O . ALA A 1 175 ? 0.460 -2.318 11.634 1.00 16.53 182 ALA A O 1
ATOM 2538 N N . PHE A 1 176 ? 2.605 -2.480 12.260 1.00 15.55 183 PHE A N 1
ATOM 2539 C CA . PHE A 1 176 ? 2.252 -2.315 13.668 1.00 16.45 183 PHE A CA 1
ATOM 2540 C C . PHE A 1 176 ? 1.591 -0.958 13.930 1.00 15.61 183 PHE A C 1
ATOM 2541 O O . PHE A 1 176 ? 0.697 -0.855 14.774 1.00 17.24 183 PHE A O 1
ATOM 2558 N N . LYS A 1 177 ? 2.047 0.092 13.246 1.00 18.28 184 LYS A N 1
ATOM 2559 C CA . LYS A 1 177 ? 1.406 1.398 13.402 1.00 18.70 184 LYS A CA 1
ATOM 2560 C C . LYS A 1 177 ? -0.062 1.373 12.976 1.00 19.65 184 LYS A C 1
ATOM 2561 O O . LYS A 1 177 ? -0.895 2.080 13.561 1.00 21.07 184 LYS A O 1
ATOM 2580 N N . GLU A 1 178 ? -0.400 0.581 11.955 1.00 19.24 185 GLU A N 1
ATOM 2581 C CA . GLU A 1 178 ? -1.798 0.464 11.553 1.00 20.22 185 GLU A CA 1
ATOM 2582 C C . GLU A 1 178 ? -2.635 -0.143 12.662 1.00 18.62 185 GLU A C 1
ATOM 2583 O O . GLU A 1 178 ? -3.743 0.323 12.946 1.00 19.53 185 GLU A O 1
ATOM 2595 N N . ALA A 1 179 ? -2.103 -1.161 13.345 1.00 16.98 186 ALA A N 1
ATOM 2596 C CA . ALA A 1 179 ? -2.852 -1.721 14.459 1.00 17.85 186 ALA A CA 1
ATOM 2597 C C . ALA A 1 179 ? -2.959 -0.718 15.605 1.00 18.70 186 ALA A C 1
ATOM 2598 O O . ALA A 1 179 ? -3.993 -0.661 16.278 1.00 18.49 186 ALA A O 1
ATOM 2605 N N . ASP A 1 180 ? -1.906 0.086 15.835 1.00 18.95 187 ASP A N 1
ATOM 2606 C CA . 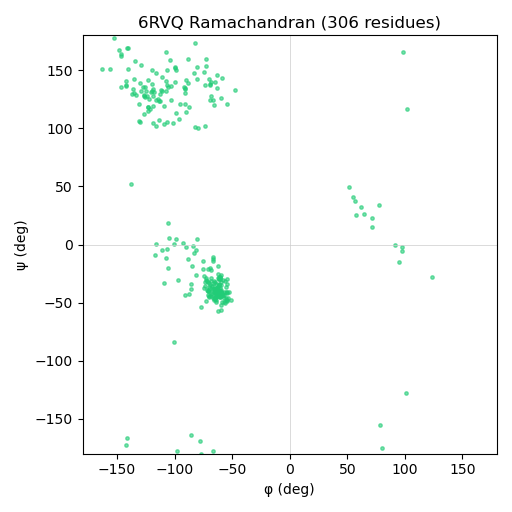ASP A 1 180 ? -1.939 1.089 16.901 1.00 19.71 187 ASP A CA 1
ATOM 2607 C C . ASP A 1 180 ? -3.093 2.056 16.700 1.00 19.27 187 ASP A C 1
ATOM 2608 O O . ASP A 1 180 ? -3.632 2.600 17.674 1.00 19.69 187 ASP A O 1
ATOM 2617 N N . ASN A 1 181 ? -3.471 2.307 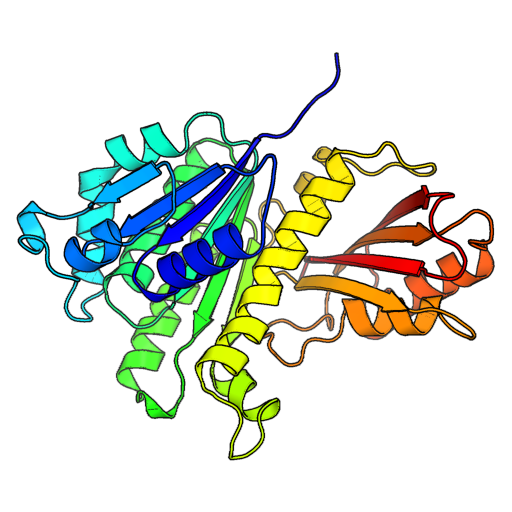15.442 1.00 19.57 188 ASN A N 1
ATOM 2618 C CA . ASN A 1 181 ? -4.493 3.315 15.167 1.00 20.06 188 ASN A CA 1
ATOM 2619 C C . ASN A 1 181 ? -5.823 2.982 15.815 1.00 17.69 188 ASN A C 1
ATOM 2620 O O . ASN A 1 181 ? -6.608 3.896 16.117 1.00 17.81 188 ASN A O 1
ATOM 2631 N N . VAL A 1 182 ? -6.126 1.696 16.000 1.00 17.80 189 VAL A N 1
ATOM 2632 C CA . VAL A 1 182 ? -7.415 1.301 16.554 1.00 18.85 189 VAL A CA 1
ATOM 2633 C C . VAL A 1 182 ? -7.584 1.917 17.939 1.00 17.73 189 VAL A C 1
ATOM 2634 O O . VAL A 1 182 ? -8.523 2.675 18.211 1.00 18.89 189 VAL A O 1
ATOM 2647 N N . LEU A 1 183 ? -6.642 1.639 18.834 1.00 19.13 190 LEU A N 1
ATOM 2648 C CA . LEU A 1 183 ? -6.698 2.231 20.166 1.00 19.03 190 LEU A CA 1
ATOM 2649 C C . LEU A 1 183 ? -6.557 3.749 20.120 1.00 16.41 190 LEU A C 1
ATOM 2650 O O . LEU A 1 183 ? -7.324 4.473 20.769 1.00 18.51 190 LEU A O 1
ATOM 2666 N N . ARG A 1 184 ? -5.573 4.259 19.386 1.00 18.77 191 ARG A N 1
ATOM 2667 C CA . ARG A 1 184 ? -5.295 5.690 19.462 1.00 18.56 191 ARG A CA 1
ATOM 2668 C C . ARG A 1 184 ? -6.506 6.509 19.036 1.00 20.05 191 ARG A C 1
ATOM 2669 O O . ARG A 1 184 ? -6.867 7.493 19.691 1.00 19.86 191 ARG A O 1
ATOM 2690 N N . GLN A 1 185 ? -7.140 6.122 17.927 1.00 18.84 192 GLN A N 1
ATOM 2691 C CA . GLN A 1 185 ? -8.286 6.873 17.419 1.00 17.83 192 GLN A CA 1
ATOM 2692 C C . GLN A 1 185 ? -9.521 6.659 18.278 1.00 19.62 192 GLN A C 1
ATOM 2693 O O . GLN A 1 185 ? -10.367 7.559 18.378 1.00 21.61 192 GLN A O 1
ATOM 2707 N N . GLY A 1 186 ? -9.650 5.507 18.931 1.00 18.81 193 GLY A N 1
ATOM 2708 C CA . GLY A 1 186 ? -10.759 5.321 19.847 1.00 21.07 193 GLY A CA 1
ATOM 2709 C C . GLY A 1 186 ? -10.642 6.229 21.057 1.00 20.44 193 GLY A C 1
ATOM 2710 O O . GLY A 1 186 ? -11.612 6.890 21.459 1.00 19.99 193 GLY A O 1
ATOM 2714 N N . VAL A 1 187 ? -9.444 6.286 21.651 1.00 19.02 194 VAL A N 1
ATOM 2715 C CA . VAL A 1 187 ? -9.201 7.191 22.771 1.00 19.50 194 VAL A CA 1
ATOM 2716 C C . VAL A 1 187 ? -9.474 8.628 22.355 1.00 19.94 194 VAL A C 1
ATOM 2717 O O . VAL A 1 187 ? -10.144 9.382 23.070 1.00 21.33 194 VAL A O 1
ATOM 2730 N N . GLN A 1 188 ? -8.915 9.040 21.220 1.00 20.67 195 GLN A N 1
ATOM 2731 C CA . GLN A 1 188 ? -9.059 10.421 20.773 1.00 23.55 195 GLN A CA 1
ATOM 2732 C C . GLN A 1 188 ? -10.519 10.754 20.503 1.00 22.82 195 GLN A C 1
ATOM 2733 O O . GLN A 1 188 ? -10.975 11.863 20.798 1.00 24.60 195 GLN A O 1
ATOM 2747 N N . GLY A 1 189 ? -11.271 9.800 19.959 1.00 22.26 196 GLY A N 1
ATOM 2748 C CA . GLY A 1 189 ? -12.688 10.034 19.734 1.00 21.33 196 GLY A CA 1
ATOM 2749 C C . GLY A 1 189 ? -13.448 10.333 21.013 1.00 25.72 196 GLY A C 1
ATOM 2750 O O . GLY A 1 189 ? -14.334 11.192 21.030 1.00 24.60 196 GLY A O 1
ATOM 2754 N N . ILE A 1 190 ? -13.119 9.630 22.103 1.00 20.22 197 ILE A N 1
ATOM 2755 C CA . ILE A 1 190 ? -13.755 9.905 23.391 1.00 23.66 197 ILE A CA 1
ATOM 2756 C C . ILE A 1 190 ? -13.279 11.237 23.953 1.00 25.36 197 ILE A C 1
ATOM 2757 O O . ILE A 1 190 ? -14.081 12.034 24.461 1.00 23.49 197 ILE A O 1
ATOM 2773 N N . SER A 1 191 ? -11.974 11.506 23.877 1.00 21.68 198 SER A N 1
ATOM 2774 C CA . SER A 1 191 ? -11.458 12.799 24.308 1.00 23.48 198 SER A CA 1
ATOM 2775 C C . SER A 1 191 ? -12.178 13.947 23.617 1.00 26.44 198 SER A C 1
ATOM 2776 O O . SER A 1 191 ? -12.564 14.928 24.262 1.00 24.68 198 SER A O 1
ATOM 2784 N N . ASP A 1 192 ? -12.353 13.844 22.296 1.00 23.17 199 ASP A N 1
ATOM 2785 C CA . ASP A 1 192 ? -13.009 14.903 21.533 1.00 26.58 199 ASP A CA 1
ATOM 2786 C C . ASP A 1 192 ? -14.478 15.019 21.903 1.00 28.94 199 ASP A C 1
ATOM 2787 O O . ASP A 1 192 ? -15.034 16.124 21.935 1.00 27.80 199 ASP A O 1
ATOM 2796 N N . LEU A 1 193 ? -15.129 13.895 22.184 1.00 24.58 200 LEU A N 1
ATOM 2797 C CA . LEU A 1 193 ? -16.525 13.946 22.595 1.00 25.61 200 LEU A CA 1
ATOM 2798 C C . LEU A 1 193 ? -16.687 14.663 23.934 1.00 28.99 200 LEU A C 1
ATOM 2799 O O . LEU A 1 193 ? -17.632 15.440 24.128 1.00 30.40 200 LEU A O 1
ATOM 2815 N N . ILE A 1 194 ? -15.770 14.425 24.873 1.00 25.74 201 ILE A N 1
ATOM 2816 C CA . ILE A 1 194 ? -15.854 15.045 26.193 1.00 27.99 201 ILE A CA 1
ATOM 2817 C C . ILE A 1 194 ? -15.526 16.530 26.126 1.00 28.75 201 ILE A C 1
ATOM 2818 O O . ILE A 1 194 ? -16.050 17.327 26.915 1.00 29.02 201 ILE A O 1
ATOM 2834 N N . ALA A 1 195 ? -14.653 16.929 25.206 1.00 26.53 202 ALA A N 1
ATOM 2835 C CA . ALA A 1 195 ? -14.107 18.280 25.235 1.00 31.30 202 ALA A CA 1
ATOM 2836 C C . ALA A 1 195 ? -15.037 19.314 24.609 1.00 30.89 202 ALA A C 1
ATOM 2837 O O . ALA A 1 195 ? -14.957 20.495 24.964 1.00 31.03 202 ALA A O 1
ATOM 2844 N N . VAL A 1 196 ? -15.904 18.908 23.680 1.00 31.83 203 VAL A N 1
ATOM 2845 C CA . VAL A 1 196 ? -16.736 19.832 22.917 1.00 34.94 203 VAL A CA 1
ATOM 2846 C C . VAL A 1 196 ? -18.186 19.662 23.347 1.00 26.91 203 VAL A C 1
ATOM 2847 O O . VAL A 1 196 ? -18.623 18.554 23.670 1.00 28.62 203 VAL A O 1
ATOM 2860 N N . SER A 1 197 ? -18.927 20.765 23.372 1.00 27.89 204 SER A N 1
ATOM 2861 C CA . SER A 1 197 ? -20.367 20.739 23.604 1.00 27.30 204 SER A CA 1
ATOM 2862 C C . SER A 1 197 ? -21.050 20.757 22.239 1.00 24.83 204 SER A C 1
ATOM 2863 O O . SER A 1 197 ? -21.058 21.791 21.562 1.00 28.14 204 SER A O 1
ATOM 2871 N N . GLY A 1 198 ? -21.627 19.624 21.839 1.00 20.09 205 GLY A N 1
ATOM 2872 C CA . GLY A 1 198 ? -22.224 19.520 20.522 1.00 20.14 205 GLY A CA 1
ATOM 2873 C C . GLY A 1 198 ? -23.620 20.115 20.434 1.00 18.29 205 GLY A C 1
ATOM 2874 O O . GLY A 1 198 ? -24.383 20.170 21.395 1.00 22.12 205 GLY A O 1
ATOM 2878 N N . GLU A 1 199 ? -23.955 20.543 19.221 1.00 18.02 206 GLU A N 1
ATOM 2879 C CA . GLU A 1 199 ? -25.299 21.036 18.933 1.00 19.96 206 GLU A CA 1
ATOM 2880 C C . GLU A 1 199 ? -26.360 20.004 19.303 1.00 18.26 206 GLU A C 1
ATOM 2881 O O . GLU A 1 199 ? -27.474 20.366 19.707 1.00 22.21 206 GLU A O 1
ATOM 2893 N N . VAL A 1 200 ? -26.070 18.721 19.098 1.00 17.62 207 VAL A N 1
ATOM 2894 C CA . VAL A 1 200 ? -26.802 17.622 19.711 1.00 17.63 207 VAL A CA 1
ATOM 2895 C C . VAL A 1 200 ? -25.737 16.908 20.539 1.00 18.61 207 VAL A C 1
ATOM 2896 O O . VAL A 1 200 ? -24.831 16.262 19.989 1.00 18.29 207 VAL A O 1
ATOM 2909 N N . ASN A 1 201 ? -25.775 17.095 21.842 1.00 18.49 208 ASN A N 1
ATOM 2910 C CA . ASN A 1 201 ? -24.614 16.804 22.659 1.00 19.12 208 ASN A CA 1
ATOM 2911 C C . ASN A 1 201 ? -24.638 15.383 23.191 1.00 23.45 208 ASN A C 1
ATOM 2912 O O . ASN A 1 201 ? -25.660 14.893 23.667 1.00 26.50 208 ASN A O 1
ATOM 2923 N N . LEU A 1 202 ? -23.485 14.733 23.100 1.00 19.48 209 LEU A N 1
ATOM 2924 C CA . LEU A 1 202 ? -23.186 13.476 23.771 1.00 19.45 209 LEU A CA 1
ATOM 2925 C C . LEU A 1 202 ? -22.061 13.726 24.759 1.00 19.58 209 LEU A C 1
ATOM 2926 O O . LEU A 1 202 ? -21.202 14.566 24.513 1.00 20.24 209 LEU A O 1
ATOM 2942 N N . ASP A 1 203 ? -22.061 12.996 25.870 1.00 18.13 210 ASP A N 1
ATOM 2943 C CA . ASP A 1 203 ? -21.025 13.196 26.870 1.00 17.95 210 ASP A CA 1
ATOM 2944 C C . ASP A 1 203 ? -20.612 11.856 27.474 1.00 15.35 210 ASP A C 1
ATOM 2945 O O . ASP A 1 203 ? -21.014 10.785 27.026 1.00 15.77 210 ASP A O 1
ATOM 2954 N N . PHE A 1 204 ? -19.786 11.938 28.509 1.00 16.61 211 PHE A N 1
ATOM 2955 C CA . PHE A 1 204 ? -19.230 10.718 29.094 1.00 15.44 211 PHE A CA 1
ATOM 2956 C C . PHE A 1 204 ? -20.302 9.788 29.649 1.00 14.66 211 PHE A C 1
ATOM 2957 O O . PHE A 1 204 ? -20.118 8.571 29.684 1.00 15.85 211 PHE A O 1
ATOM 2974 N N . ALA A 1 205 ? -21.437 10.324 30.106 1.00 14.07 212 ALA A N 1
ATOM 2975 C CA . ALA A 1 205 ? -22.499 9.442 30.565 1.00 13.12 212 ALA A CA 1
ATOM 2976 C C . ALA A 1 205 ? -23.047 8.575 29.426 1.00 14.22 212 ALA A C 1
ATOM 2977 O O . ALA A 1 205 ? -23.484 7.446 29.658 1.00 14.94 212 ALA A O 1
ATOM 2984 N N . ASP A 1 206 ? -23.144 9.139 28.210 1.00 14.36 213 ASP A N 1
ATOM 2985 C CA . ASP A 1 206 ? -23.538 8.358 27.034 1.00 14.54 213 ASP A CA 1
ATOM 2986 C C . ASP A 1 206 ? -22.493 7.299 26.704 1.00 15.32 213 ASP A C 1
ATOM 2987 O O . ASP A 1 206 ? -22.838 6.176 26.345 1.00 15.54 213 ASP A O 1
ATOM 2996 N N . VAL A 1 207 ? -21.204 7.631 26.858 1.00 15.32 214 VAL A N 1
ATOM 2997 C CA . VAL A 1 207 ? -20.150 6.629 26.671 1.00 16.64 214 VAL A CA 1
ATOM 2998 C C . VAL A 1 207 ? -20.317 5.489 27.668 1.00 16.02 214 VAL A C 1
ATOM 2999 O O . VAL A 1 207 ? -20.213 4.307 27.315 1.00 16.29 214 VAL A O 1
ATOM 3012 N N . LYS A 1 208 ? -20.569 5.826 28.941 1.00 16.57 215 LYS A N 1
ATOM 3013 C CA . LYS A 1 208 ? -20.802 4.788 29.937 1.00 17.84 215 LYS A CA 1
ATOM 3014 C C . LYS A 1 208 ? -22.006 3.925 29.589 1.00 16.12 215 LYS A C 1
ATOM 3015 O O . LYS A 1 208 ? -21.970 2.700 29.734 1.00 17.21 215 LYS A O 1
ATOM 3034 N N . THR A 1 209 ? -23.103 4.540 29.141 1.00 16.08 216 THR A N 1
ATOM 3035 C CA . THR A 1 209 ? -24.267 3.744 28.793 1.00 18.61 216 THR A CA 1
ATOM 3036 C C . THR A 1 209 ? -23.953 2.769 27.666 1.00 15.41 216 THR A C 1
ATOM 3037 O O . THR A 1 209 ? -24.373 1.615 27.727 1.00 17.28 216 THR A O 1
ATOM 3048 N N . ILE A 1 210 ? -23.217 3.225 26.645 1.00 16.08 217 ILE A N 1
ATOM 3049 C CA . ILE A 1 210 ? -22.937 2.368 25.491 1.00 16.41 217 ILE A CA 1
ATOM 3050 C C . ILE A 1 210 ? -21.913 1.292 25.825 1.00 16.71 217 ILE A C 1
ATOM 3051 O O . ILE A 1 210 ? -21.998 0.180 25.284 1.00 17.98 217 ILE A O 1
ATOM 3067 N N . MET A 1 211 ? -20.951 1.572 26.717 1.00 15.94 218 MET A N 1
ATOM 3068 C CA . MET A 1 211 ? -19.825 0.660 26.925 1.00 16.58 218 MET A CA 1
ATOM 3069 C C . MET A 1 211 ? -19.849 -0.158 28.214 1.00 19.35 218 MET A C 1
ATOM 3070 O O . MET A 1 211 ? -19.143 -1.171 28.284 1.00 20.80 218 MET A O 1
ATOM 3084 N N . SER A 1 212 ? -20.601 0.238 29.236 1.00 19.21 219 SER A N 1
ATOM 3085 C CA . SER A 1 212 ? -20.508 -0.462 30.520 1.00 19.23 219 SER A CA 1
ATOM 3086 C C . SER A 1 212 ? -21.066 -1.886 30.429 1.00 21.34 219 SER A C 1
ATOM 3087 O O . SER A 1 212 ? -22.186 -2.100 29.967 1.00 21.99 219 SER A O 1
ATOM 3095 N N . ASN A 1 213 ? -20.270 -2.871 30.856 1.00 20.67 220 ASN A N 1
ATOM 3096 C CA . ASN A 1 213 ? -20.710 -4.265 30.944 1.00 23.62 220 ASN A CA 1
ATOM 3097 C C . ASN A 1 213 ? -21.354 -4.797 29.661 1.00 22.57 220 ASN A C 1
ATOM 3098 O O . ASN A 1 213 ? -22.414 -5.427 29.689 1.00 27.34 220 ASN A O 1
ATOM 3109 N N . GLN A 1 214 ? -20.682 -4.591 28.524 1.00 23.63 221 GLN A N 1
ATOM 3110 C CA . GLN A 1 214 ? -21.232 -4.940 27.216 1.00 23.61 221 GLN A CA 1
ATOM 3111 C C . GLN A 1 214 ? -20.577 -6.136 26.526 1.00 28.80 221 GLN A C 1
ATOM 3112 O O . GLN A 1 214 ? -21.267 -6.853 25.802 1.00 32.93 221 GLN A O 1
ATOM 3126 N N . GLY A 1 215 ? -19.288 -6.369 26.697 1.00 24.80 222 GLY A N 1
ATOM 3127 C CA . GLY A 1 215 ? -18.603 -7.436 25.980 1.00 23.88 222 GLY A CA 1
ATOM 3128 C C . GLY A 1 215 ? -17.807 -6.891 24.796 1.00 21.56 222 GLY A C 1
ATOM 3129 O O . GLY A 1 215 ? -17.025 -5.972 24.942 1.00 20.88 222 GLY A O 1
ATOM 3133 N N . SER A 1 216 ? -18.034 -7.456 23.621 1.00 20.03 223 SER A N 1
ATOM 3134 C CA . SER A 1 216 ? -17.234 -7.041 22.481 1.00 18.96 223 SER A CA 1
ATOM 3135 C C . SER A 1 216 ? -17.645 -5.647 22.036 1.00 15.82 223 SER A C 1
ATOM 3136 O O . SER A 1 216 ? -18.792 -5.221 22.225 1.00 18.81 223 SER A O 1
ATOM 3144 N N . ALA A 1 217 ? -16.721 -4.934 21.411 1.00 16.42 224 ALA A N 1
ATOM 3145 C CA . ALA A 1 217 ? -17.025 -3.596 20.933 1.00 17.55 224 ALA A CA 1
ATOM 3146 C C . ALA A 1 217 ? -16.271 -3.301 19.650 1.00 16.21 224 ALA A C 1
ATOM 3147 O O . ALA A 1 217 ? -15.280 -3.964 19.312 1.00 16.39 224 ALA A O 1
ATOM 3154 N N . LEU A 1 218 ? -16.760 -2.284 18.950 1.00 18.23 225 LEU A N 1
ATOM 3155 C CA . LEU A 1 218 ? -16.086 -1.679 17.814 1.00 17.48 225 LEU A CA 1
ATOM 3156 C C . LEU A 1 218 ? -15.985 -0.185 18.084 1.00 16.65 225 LEU A C 1
ATOM 3157 O O . LEU A 1 218 ? -16.953 0.426 18.552 1.00 17.95 225 LEU A O 1
ATOM 3173 N N . MET A 1 219 ? -14.825 0.407 17.828 1.00 16.71 226 MET A N 1
ATOM 3174 C CA . MET A 1 219 ? -14.624 1.846 17.930 1.00 16.58 226 MET A CA 1
ATOM 3175 C C . MET A 1 219 ? -13.945 2.280 16.644 1.00 18.13 226 MET A C 1
ATOM 3176 O O . MET A 1 219 ? -12.867 1.765 16.314 1.00 19.35 226 MET A O 1
ATOM 3190 N N . GLY A 1 220 ? -14.578 3.188 15.902 1.00 17.12 227 GLY A N 1
ATOM 3191 C CA . GLY A 1 220 ? -14.016 3.620 14.636 1.00 19.55 227 GLY A CA 1
ATOM 3192 C C . GLY A 1 220 ? -14.306 5.071 14.320 1.00 17.57 227 GLY A C 1
ATOM 3193 O O . GLY A 1 220 ? -15.201 5.700 14.899 1.00 18.34 227 GLY A O 1
ATOM 3197 N N . ILE A 1 221 ? -13.545 5.591 13.365 1.00 20.30 228 ILE A N 1
ATOM 3198 C CA . ILE A 1 221 ? -13.676 6.976 12.922 1.00 19.73 228 ILE A CA 1
ATOM 3199 C C . ILE A 1 221 ? -13.474 6.999 11.417 1.00 21.60 228 ILE A C 1
ATOM 3200 O O . ILE A 1 221 ? -12.631 6.265 10.883 1.00 23.84 228 ILE A O 1
ATOM 3216 N N . GLY A 1 222 ? -14.263 7.819 10.736 1.00 18.91 229 GLY A N 1
ATOM 3217 C CA . GLY A 1 222 ? -14.100 8.022 9.302 1.00 21.25 229 GLY A CA 1
ATOM 3218 C C . GLY A 1 222 ? -14.179 9.497 8.959 1.00 20.14 229 GLY A C 1
ATOM 3219 O O . GLY A 1 222 ? -14.970 10.236 9.541 1.00 20.14 229 GLY A O 1
ATOM 3223 N N . VAL A 1 223 ? -13.353 9.918 7.996 1.00 21.06 230 VAL A N 1
ATOM 3224 C CA . VAL A 1 223 ? -13.294 11.307 7.551 1.00 23.25 230 VAL A CA 1
ATOM 3225 C C . VAL A 1 223 ? -13.425 11.298 6.039 1.00 24.97 230 VAL A C 1
ATOM 3226 O O . VAL A 1 223 ? -12.755 10.506 5.367 1.00 26.31 230 VAL A O 1
ATOM 3239 N N . SER A 1 224 ? -14.297 12.152 5.503 1.00 24.56 231 SER A N 1
ATOM 3240 C CA . SER A 1 224 ? -14.433 12.271 4.062 1.00 26.89 231 SER A CA 1
ATOM 3241 C C . SER A 1 224 ? -14.817 13.695 3.695 1.00 26.93 231 SER A C 1
ATOM 3242 O O . SER A 1 224 ? -15.201 14.504 4.540 1.00 26.60 231 SER A O 1
ATOM 3250 N N . SER A 1 225 ? -14.716 13.979 2.400 1.00 28.01 232 SER A N 1
ATOM 3251 C CA . SER A 1 225 ? -15.090 15.268 1.839 1.00 33.01 232 SER A CA 1
ATOM 3252 C C . SER A 1 225 ? -15.786 15.031 0.509 1.00 31.09 232 SER A C 1
ATOM 3253 O O . SER A 1 225 ? -15.798 13.920 -0.025 1.00 32.33 232 SER A O 1
ATOM 3261 N N . GLY A 1 226 ? -16.381 16.092 -0.018 1.00 34.60 233 GLY A N 1
ATOM 3262 C CA . GLY A 1 226 ? -16.933 16.042 -1.349 1.00 36.32 233 GLY A CA 1
ATOM 3263 C C . GLY A 1 226 ? -18.274 15.338 -1.409 1.00 36.72 233 GLY A C 1
ATOM 3264 O O . GLY A 1 226 ? -19.039 15.257 -0.434 1.00 32.20 233 GLY A O 1
ATOM 3268 N N . GLU A 1 227 ? -18.561 14.828 -2.601 1.00 36.73 234 GLU A N 1
ATOM 3269 C CA . GLU A 1 227 ? -19.844 14.197 -2.844 1.00 38.89 234 GLU A CA 1
ATOM 3270 C C . GLU A 1 227 ? -19.939 12.882 -2.083 1.00 33.25 234 GLU A C 1
ATOM 3271 O O . GLU A 1 227 ? -18.990 12.093 -2.030 1.00 34.64 234 GLU A O 1
ATOM 3283 N N . ASN A 1 228 ? -21.096 12.662 -1.478 1.00 34.31 235 ASN A N 1
ATOM 3284 C CA . ASN A 1 228 ? -21.365 11.453 -0.720 1.00 28.17 235 ASN A CA 1
ATOM 3285 C C . ASN A 1 228 ? -20.473 11.337 0.511 1.00 25.10 235 ASN A C 1
ATOM 3286 O O . ASN A 1 228 ? -20.243 10.236 1.009 1.00 24.23 235 ASN A O 1
ATOM 3297 N N . ARG A 1 229 ? -20.009 12.472 1.036 1.00 24.09 236 ARG A N 1
ATOM 3298 C CA . ARG A 1 229 ? -19.031 12.448 2.118 1.00 23.67 236 ARG A CA 1
ATOM 3299 C C . ARG A 1 229 ? -19.564 11.745 3.363 1.00 22.10 236 ARG A C 1
ATOM 3300 O O . ARG A 1 229 ? -18.805 11.076 4.075 1.00 20.98 236 ARG A O 1
ATOM 3321 N N . ALA A 1 230 ? -20.853 11.915 3.677 1.00 21.72 237 ALA A N 1
ATOM 3322 C CA . ALA A 1 230 ? -21.377 11.347 4.915 1.00 20.11 237 ALA A CA 1
ATOM 3323 C C . ALA A 1 230 ? -21.454 9.824 4.845 1.00 20.89 237 ALA A C 1
ATOM 3324 O O . ALA A 1 230 ? -21.071 9.132 5.800 1.00 20.19 237 ALA A O 1
ATOM 3331 N N . VAL A 1 231 ? -21.936 9.284 3.723 1.00 20.43 238 VAL A N 1
ATOM 3332 C CA . VAL A 1 231 ? -21.932 7.839 3.538 1.00 19.02 238 VAL A CA 1
ATOM 3333 C C . VAL A 1 231 ? -20.506 7.309 3.560 1.00 21.30 238 VAL A C 1
ATOM 3334 O O . VAL A 1 231 ? -20.223 6.276 4.179 1.00 21.15 238 VAL A O 1
ATOM 3347 N N . GLU A 1 232 ? -19.585 8.006 2.898 1.00 20.43 239 GLU A N 1
ATOM 3348 C CA . GLU A 1 232 ? -18.219 7.495 2.823 1.00 20.51 239 GLU A CA 1
ATOM 3349 C C . GLU A 1 232 ? -17.549 7.511 4.191 1.00 21.40 239 GLU A C 1
ATOM 3350 O O . GLU A 1 232 ? -16.843 6.561 4.558 1.00 21.60 239 GLU A O 1
ATOM 3362 N N . ALA A 1 233 ? -17.734 8.591 4.948 1.00 18.79 240 ALA A N 1
ATOM 3363 C CA . ALA A 1 233 ? -17.169 8.653 6.290 1.00 18.73 240 ALA A CA 1
ATOM 3364 C C . ALA A 1 233 ? -17.767 7.593 7.199 1.00 18.68 240 ALA A C 1
ATOM 3365 O O . ALA A 1 233 ? -17.054 7.012 8.029 1.00 18.84 240 ALA A O 1
ATOM 3372 N N . ALA A 1 234 ? -19.083 7.360 7.098 1.00 19.31 241 ALA A N 1
ATOM 3373 C CA . ALA A 1 234 ? -19.715 6.338 7.929 1.00 17.74 241 ALA A CA 1
ATOM 3374 C C . ALA A 1 234 ? -19.187 4.948 7.583 1.00 18.87 241 ALA A C 1
ATOM 3375 O O . ALA A 1 234 ? -18.872 4.153 8.477 1.00 19.51 241 ALA A O 1
ATOM 3382 N N . LYS A 1 235 ? -19.105 4.624 6.292 1.00 19.88 242 LYS A N 1
ATOM 3383 C CA . LYS A 1 235 ? -18.527 3.339 5.896 1.00 18.49 242 LYS A CA 1
ATOM 3384 C C . LYS A 1 235 ? -17.107 3.177 6.440 1.00 20.60 242 LYS A C 1
ATOM 3385 O O . LYS A 1 235 ? -16.737 2.102 6.933 1.00 21.88 242 LYS A O 1
ATOM 3404 N N . LYS A 1 236 ? -16.294 4.224 6.343 1.00 18.99 243 LYS A N 1
ATOM 3405 C CA . LYS A 1 236 ? -14.936 4.141 6.882 1.00 19.90 243 LYS A CA 1
ATOM 3406 C C . LYS A 1 236 ? -14.945 3.885 8.384 1.00 19.30 243 LYS A C 1
ATOM 3407 O O . LYS A 1 236 ? -14.101 3.138 8.896 1.00 20.64 243 LYS A O 1
ATOM 3426 N N . ALA A 1 237 ? -15.870 4.509 9.120 1.00 19.05 244 ALA A N 1
ATOM 3427 C CA . ALA A 1 237 ? -15.854 4.363 10.569 1.00 19.00 244 ALA A CA 1
ATOM 3428 C C . ALA A 1 237 ? -16.142 2.939 11.004 1.00 19.11 244 ALA A C 1
ATOM 3429 O O . ALA A 1 237 ? -15.631 2.509 12.048 1.00 21.02 244 ALA A O 1
ATOM 3436 N N . ILE A 1 238 ? -16.953 2.196 10.248 1.00 22.19 245 ILE A N 1
ATOM 3437 C CA . ILE A 1 238 ? -17.336 0.849 10.643 1.00 19.69 245 ILE A CA 1
ATOM 3438 C C . ILE A 1 238 ? -16.542 -0.219 9.925 1.00 20.25 245 ILE A C 1
ATOM 3439 O O . ILE A 1 238 ? -16.780 -1.407 10.162 1.00 24.18 245 ILE A O 1
ATOM 3455 N N . SER A 1 239 ? -15.612 0.178 9.060 1.00 20.10 246 SER A N 1
ATOM 3456 C CA . SER A 1 239 ? -14.792 -0.746 8.296 1.00 24.85 246 SER A CA 1
ATOM 3457 C C . SER A 1 239 ? -13.764 -1.360 9.221 1.00 28.76 246 SER A C 1
ATOM 3458 O O . SER A 1 239 ? -13.158 -0.675 10.048 1.00 29.90 246 SER A O 1
ATOM 3466 N N . SER A 1 240 ? -13.565 -2.631 9.080 1.00 27.29 247 SER A N 1
ATOM 3467 C CA . SER A 1 240 ? -12.879 -3.300 10.153 1.00 26.49 247 SER A CA 1
ATOM 3468 C C . SER A 1 240 ? -11.867 -4.287 9.622 1.00 18.49 247 SER A C 1
ATOM 3469 O O . SER A 1 240 ? -11.883 -5.447 10.069 1.00 26.66 247 SER A O 1
ATOM 3477 N N . PRO A 1 241 ? -10.943 -3.913 8.721 1.00 25.87 248 PRO A N 1
ATOM 3478 C CA . PRO A 1 241 ? -10.054 -4.958 8.186 1.00 20.02 248 PRO A CA 1
ATOM 3479 C C . PRO A 1 241 ? -9.225 -5.624 9.264 1.00 16.75 248 PRO A C 1
ATOM 3480 O O . PRO A 1 241 ? -8.903 -6.807 9.132 1.00 17.59 248 PRO A O 1
ATOM 3491 N N . LEU A 1 242 ? -8.927 -4.923 10.367 1.00 15.94 249 LEU A N 1
ATOM 3492 C CA . LEU A 1 242 ? -8.092 -5.472 11.430 1.00 15.90 249 LEU A CA 1
ATOM 3493 C C . LEU A 1 242 ? -8.865 -6.030 12.619 1.00 16.20 249 LEU A C 1
ATOM 3494 O O . LEU A 1 242 ? -8.241 -6.447 13.595 1.00 19.24 249 LEU A O 1
ATOM 3510 N N . LEU A 1 243 ? -10.191 -6.073 12.572 1.00 18.71 250 LEU A N 1
ATOM 3511 C CA . LEU A 1 243 ? -10.962 -6.290 13.783 1.00 18.99 250 LEU A CA 1
ATOM 3512 C C . LEU A 1 243 ? -11.562 -7.680 13.791 1.00 18.65 250 LEU A C 1
ATOM 3513 O O . LEU A 1 243 ? -12.050 -8.162 12.762 1.00 20.91 250 LEU A O 1
ATOM 3529 N N . GLU A 1 244 ? -11.552 -8.304 14.959 1.00 18.37 251 GLU A N 1
ATOM 3530 C CA . GLU A 1 244 ? -12.281 -9.547 15.150 1.00 19.98 251 GLU A CA 1
ATOM 3531 C C . GLU A 1 244 ? -13.783 -9.295 15.181 1.00 17.57 251 GLU A C 1
ATOM 3532 O O . GLU A 1 244 ? -14.557 -10.063 14.597 1.00 19.48 251 GLU A O 1
ATOM 3544 N N . THR A 1 245 ? -14.205 -8.208 15.812 1.00 16.95 252 THR A N 1
ATOM 3545 C CA . THR A 1 245 ? -15.618 -7.857 15.955 1.00 19.47 252 THR A CA 1
ATOM 3546 C C . THR A 1 245 ? -15.917 -6.771 14.926 1.00 17.79 252 THR A C 1
ATOM 3547 O O . THR A 1 245 ? -15.488 -5.627 15.067 1.00 17.30 252 THR A O 1
ATOM 3558 N N . SER A 1 246 ? -16.600 -7.151 13.851 1.00 17.45 253 SER A N 1
ATOM 3559 C CA . SER A 1 246 ? -17.117 -6.202 12.877 1.00 18.55 253 SER A CA 1
ATOM 3560 C C . SER A 1 246 ? -18.380 -5.522 13.413 1.00 17.40 253 SER A C 1
ATOM 3561 O O . SER A 1 246 ? -18.888 -5.828 14.496 1.00 18.08 253 SER A O 1
ATOM 3569 N N . ILE A 1 247 ? -18.944 -4.628 12.593 1.00 17.95 254 ILE A N 1
ATOM 3570 C CA . ILE A 1 247 ? -20.194 -3.940 12.935 1.00 19.06 254 ILE A CA 1
ATOM 3571 C C . ILE A 1 247 ? -21.394 -4.882 12.918 1.00 18.66 254 ILE A C 1
ATOM 3572 O O . ILE A 1 247 ? -22.436 -4.576 13.508 1.00 17.91 254 ILE A O 1
ATOM 3588 N N . VAL A 1 248 ? -21.287 -6.017 12.235 1.00 18.96 255 VAL A N 1
ATOM 3589 C CA . VAL A 1 248 ? -22.452 -6.865 11.999 1.00 22.02 255 VAL A CA 1
ATOM 3590 C C . VAL A 1 248 ? -22.936 -7.436 13.322 1.00 24.09 255 VAL A C 1
ATOM 3591 O O . VAL A 1 248 ? -22.171 -8.078 14.053 1.00 22.53 255 VAL A O 1
ATOM 3604 N N . GLY A 1 249 ? -24.207 -7.199 13.638 1.00 21.33 256 GLY A N 1
ATOM 3605 C CA . GLY A 1 249 ? -24.820 -7.677 14.856 1.00 22.63 256 GLY A CA 1
ATOM 3606 C C . GLY A 1 249 ? -24.875 -6.671 15.988 1.00 22.84 256 GLY A C 1
ATOM 3607 O O . GLY A 1 249 ? -25.441 -6.976 17.043 1.00 23.70 256 GLY A O 1
ATOM 3611 N N . ALA A 1 250 ? -24.335 -5.474 15.796 1.00 20.73 257 ALA A N 1
ATOM 3612 C CA . ALA A 1 250 ? -24.358 -4.490 16.863 1.00 20.08 257 ALA A CA 1
ATOM 3613 C C . ALA A 1 250 ? -25.788 -4.099 17.157 1.00 21.65 257 ALA A C 1
ATOM 3614 O O . ALA A 1 250 ? -26.597 -3.928 16.244 1.00 22.26 257 ALA A O 1
ATOM 3621 N N . GLN A 1 251 ? -26.091 -3.952 18.435 1.00 21.57 258 GLN A N 1
ATOM 3622 C CA . GLN A 1 251 ? -27.431 -3.577 18.852 1.00 24.96 258 GLN A CA 1
ATOM 3623 C C . GLN A 1 251 ? -27.476 -2.235 19.561 1.00 25.61 258 GLN A C 1
ATOM 3624 O O . GLN A 1 251 ? -28.573 -1.707 19.786 1.00 24.70 258 GLN A O 1
ATOM 3638 N N . GLY A 1 252 ? -26.325 -1.657 19.888 1.00 22.15 259 GLY A N 1
ATOM 3639 C CA . GLY A 1 252 ? -26.223 -0.309 20.407 1.00 22.19 259 GLY A CA 1
ATOM 3640 C C . GLY A 1 252 ? -25.078 0.424 19.735 1.00 23.89 259 GLY A C 1
ATOM 3641 O O . GLY A 1 252 ? -23.963 -0.114 19.600 1.00 22.21 259 GLY A O 1
ATOM 3645 N N . VAL A 1 253 ? -25.331 1.656 19.305 1.00 20.95 260 VAL A N 1
ATOM 3646 C CA . VAL A 1 253 ? -24.321 2.474 18.654 1.00 19.26 260 VAL A CA 1
ATOM 3647 C C . VAL A 1 253 ? -24.392 3.884 19.196 1.00 21.35 260 VAL A C 1
ATOM 3648 O O . VAL A 1 253 ? -25.471 4.491 19.207 1.00 22.57 260 VAL A O 1
ATOM 3661 N N . LEU A 1 254 ? -23.250 4.415 19.614 1.00 18.19 261 LEU A N 1
ATOM 3662 C CA . LEU A 1 254 ? -23.061 5.847 19.795 1.00 19.02 261 LEU A CA 1
ATOM 3663 C C . LEU A 1 254 ? -22.427 6.364 18.503 1.00 19.44 261 LEU A C 1
ATOM 3664 O O . LEU A 1 254 ? -21.383 5.852 18.069 1.00 21.22 261 LEU A O 1
ATOM 3680 N N . MET A 1 255 ? -23.091 7.304 17.837 1.00 17.86 262 MET A N 1
ATOM 3681 C CA . MET A 1 255 ? -22.575 7.868 16.601 1.00 17.40 262 MET A CA 1
ATOM 3682 C C . MET A 1 255 ? -22.537 9.372 16.764 1.00 17.68 262 MET A C 1
ATOM 3683 O O . MET A 1 255 ? -23.569 9.977 17.047 1.00 20.15 262 MET A O 1
ATOM 3697 N N . ASN A 1 256 ? -21.390 9.979 16.522 1.00 15.66 263 ASN A N 1
ATOM 3698 C CA . ASN A 1 256 ? -21.267 11.419 16.535 1.00 17.74 263 ASN A CA 1
ATOM 3699 C C . ASN A 1 256 ? -20.801 11.880 15.164 1.00 19.08 263 ASN A C 1
ATOM 3700 O O . ASN A 1 256 ? -19.866 11.305 14.596 1.00 23.22 263 ASN A O 1
ATOM 3711 N N . ILE A 1 257 ? -21.464 12.886 14.609 1.00 17.14 264 ILE A N 1
ATOM 3712 C CA . ILE A 1 257 ? -21.058 13.466 13.335 1.00 19.07 264 ILE A CA 1
ATOM 3713 C C . ILE A 1 257 ? -20.568 14.881 13.595 1.00 19.52 264 ILE A C 1
ATOM 3714 O O . ILE A 1 257 ? -21.265 15.678 14.236 1.00 20.98 264 ILE A O 1
ATOM 3730 N N . THR A 1 258 ? -19.383 15.199 13.089 1.00 19.41 265 THR A N 1
ATOM 3731 C CA . THR A 1 258 ? -18.848 16.547 13.168 1.00 19.55 265 THR A CA 1
ATOM 3732 C C . THR A 1 258 ? -18.675 17.079 11.754 1.00 19.88 265 THR A C 1
ATOM 3733 O O . THR A 1 258 ? -18.133 16.391 10.890 1.00 21.05 265 THR A O 1
ATOM 3744 N N . GLY A 1 259 ? -19.167 18.289 11.510 1.00 19.57 266 GLY A N 1
ATOM 3745 C CA . GLY A 1 259 ? -18.986 18.914 10.221 1.00 21.95 266 GLY A CA 1
ATOM 3746 C C . GLY A 1 259 ? -18.994 20.416 10.381 1.00 20.94 266 GLY A C 1
ATOM 3747 O O . GLY A 1 259 ? -19.168 20.939 11.479 1.00 19.91 266 GLY A O 1
ATOM 3751 N N . GLY A 1 260 ? -18.794 21.106 9.265 1.00 21.12 267 GLY A N 1
ATOM 3752 C CA . GLY A 1 260 ? -18.932 22.543 9.220 1.00 23.92 267 GLY A CA 1
ATOM 3753 C C . GLY A 1 260 ? -20.389 22.963 9.158 1.00 23.06 267 GLY A C 1
ATOM 3754 O O . GLY A 1 260 ? -21.314 22.167 9.334 1.00 20.97 267 GLY A O 1
ATOM 3758 N N . GLU A 1 261 ? -20.585 24.254 8.877 1.00 23.99 268 GLU A N 1
ATOM 3759 C CA . GLU A 1 261 ? -21.924 24.823 8.807 1.00 24.68 268 GLU A CA 1
ATOM 3760 C C . GLU A 1 261 ? -22.764 24.191 7.705 1.00 22.57 268 GLU A C 1
ATOM 3761 O O . GLU A 1 261 ? -23.997 24.309 7.733 1.00 25.72 268 GLU A O 1
ATOM 3773 N N . SER A 1 262 ? -22.146 23.529 6.735 1.00 20.22 269 SER A N 1
ATOM 3774 C CA . SER A 1 262 ? -22.905 22.899 5.661 1.00 20.07 269 SER A CA 1
ATOM 3775 C C . SER A 1 262 ? -23.485 21.542 6.040 1.00 20.34 269 SER A C 1
ATOM 3776 O O . SER A 1 262 ? -24.212 20.965 5.224 1.00 19.83 269 SER A O 1
ATOM 3784 N N . LEU A 1 263 ? -23.179 21.013 7.230 1.00 18.91 270 LEU A N 1
ATOM 3785 C CA . LEU A 1 263 ? -23.689 19.694 7.597 1.00 16.97 270 LEU A CA 1
ATOM 3786 C C . LEU A 1 263 ? -25.204 19.655 7.453 1.00 15.40 270 LEU A C 1
ATOM 3787 O O . LEU A 1 263 ? -25.912 20.425 8.101 1.00 16.59 270 LEU A O 1
ATOM 3803 N N . SER A 1 264 ? -25.698 18.754 6.607 1.00 16.79 271 SER A N 1
ATOM 3804 C CA . SER A 1 264 ? -27.122 18.719 6.289 1.00 15.22 271 SER A CA 1
ATOM 3805 C C . SER A 1 264 ? -27.854 17.662 7.101 1.00 15.75 271 SER A C 1
ATOM 3806 O O . SER A 1 264 ? -27.294 16.632 7.486 1.00 15.97 271 SER A O 1
ATOM 3814 N N . LEU A 1 265 ? -29.138 17.930 7.368 1.00 15.54 272 LEU A N 1
ATOM 3815 C CA . LEU A 1 265 ? -29.972 16.931 8.015 1.00 14.08 272 LEU A CA 1
ATOM 3816 C C . LEU A 1 265 ? -29.989 15.643 7.203 1.00 14.69 272 LEU A C 1
ATOM 3817 O O . LEU A 1 265 ? -29.895 14.537 7.739 1.00 15.58 272 LEU A O 1
ATOM 3833 N N . PHE A 1 266 ? -30.180 15.773 5.893 1.00 14.99 273 PHE A N 1
ATOM 3834 C CA . PHE A 1 266 ? -30.272 14.595 5.048 1.00 15.47 273 PHE A CA 1
ATOM 3835 C C . PHE A 1 266 ? -29.022 13.723 5.148 1.00 14.45 273 PHE A C 1
ATOM 3836 O O . PHE A 1 266 ? -29.122 12.488 5.175 1.00 15.44 273 PHE A O 1
ATOM 3853 N N . GLU A 1 267 ? -27.846 14.342 5.136 1.00 15.83 274 GLU A N 1
ATOM 3854 C CA . GLU A 1 267 ? -26.647 13.507 5.146 1.00 16.63 274 GLU A CA 1
ATOM 3855 C C . GLU A 1 267 ? -26.417 12.894 6.525 1.00 16.47 274 GLU A C 1
ATOM 3856 O O . GLU A 1 267 ? -25.863 11.791 6.617 1.00 16.75 274 GLU A O 1
ATOM 3868 N N . ALA A 1 268 ? -26.897 13.547 7.589 1.00 15.69 275 ALA A N 1
ATOM 3869 C CA . ALA A 1 268 ? -26.823 12.935 8.911 1.00 16.18 275 ALA A CA 1
ATOM 3870 C C . ALA A 1 268 ? -27.671 11.681 8.955 1.00 14.89 275 ALA A C 1
ATOM 3871 O O . ALA A 1 268 ? -27.220 10.638 9.445 1.00 15.90 275 ALA A O 1
ATOM 3878 N N . GLN A 1 269 ? -28.872 11.728 8.347 1.00 14.90 276 GLN A N 1
ATOM 3879 C CA . GLN A 1 269 ? -29.682 10.527 8.274 1.00 13.89 276 GLN A CA 1
ATOM 3880 C C . GLN A 1 269 ? -28.993 9.463 7.422 1.00 14.09 276 GLN A C 1
ATOM 3881 O O . GLN A 1 269 ? -29.035 8.268 7.745 1.00 15.91 276 GLN A O 1
ATOM 3895 N N . GLU A 1 270 ? -28.389 9.874 6.296 1.00 14.79 277 GLU A N 1
ATOM 3896 C CA . GLU A 1 270 ? -27.686 8.909 5.455 1.00 15.82 277 GLU A CA 1
ATOM 3897 C C . GLU A 1 270 ? -26.634 8.154 6.252 1.00 15.91 277 GLU A C 1
ATOM 3898 O O . GLU A 1 270 ? -26.495 6.933 6.126 1.00 16.16 277 GLU A O 1
ATOM 3910 N N . ALA A 1 271 ? -25.852 8.879 7.048 1.00 15.64 278 ALA A N 1
ATOM 3911 C CA . ALA A 1 271 ? -24.799 8.236 7.817 1.00 15.98 278 ALA A CA 1
ATOM 3912 C C . ALA A 1 271 ? -25.385 7.283 8.839 1.00 14.90 278 ALA A C 1
ATOM 3913 O O . ALA A 1 271 ? -24.876 6.165 9.025 1.00 16.35 278 ALA A O 1
ATOM 3920 N N . ALA A 1 272 ? -26.408 7.737 9.575 1.00 14.34 279 ALA A N 1
ATOM 3921 C CA . ALA A 1 272 ? -27.057 6.888 10.568 1.00 15.42 279 ALA A CA 1
ATOM 3922 C C . ALA A 1 272 ? -27.586 5.610 9.935 1.00 17.27 279 ALA A C 1
ATOM 3923 O O . ALA A 1 272 ? -27.483 4.519 10.517 1.00 17.87 279 ALA A O 1
ATOM 3930 N N . ASP A 1 273 ? -28.170 5.728 8.742 1.00 16.95 280 ASP A N 1
ATOM 3931 C CA . ASP A 1 273 ? -28.720 4.568 8.050 1.00 18.00 280 ASP A CA 1
ATOM 3932 C C . ASP A 1 273 ? -27.628 3.597 7.600 1.00 18.56 280 ASP A C 1
ATOM 3933 O O . ASP A 1 273 ? -27.846 2.382 7.623 1.00 20.39 280 ASP A O 1
ATOM 3942 N N . ILE A 1 274 ? -26.478 4.105 7.129 1.00 17.68 281 ILE A N 1
ATOM 3943 C CA . ILE A 1 274 ? -25.364 3.221 6.773 1.00 18.75 281 ILE A CA 1
ATOM 3944 C C . ILE A 1 274 ? -25.014 2.335 7.946 1.00 20.79 281 ILE A C 1
ATOM 3945 O O . ILE A 1 274 ? -24.832 1.122 7.801 1.00 22.11 281 ILE A O 1
ATOM 3961 N N . VAL A 1 275 ? -24.871 2.944 9.122 1.00 18.53 282 VAL A N 1
ATOM 3962 C CA . VAL A 1 275 ? -24.416 2.188 10.279 1.00 19.05 282 VAL A CA 1
ATOM 3963 C C . VAL A 1 275 ? -25.437 1.122 10.633 1.00 20.57 282 VAL A C 1
ATOM 3964 O O . VAL A 1 275 ? -25.090 -0.046 10.851 1.00 24.44 282 VAL A O 1
ATOM 3977 N N . GLN A 1 276 ? -26.720 1.486 10.639 1.00 21.82 283 GLN A N 1
ATOM 3978 C CA . GLN A 1 276 ? -27.736 0.542 11.078 1.00 23.01 283 GLN A CA 1
ATOM 3979 C C . GLN A 1 276 ? -27.976 -0.543 10.039 1.00 24.16 283 GLN A C 1
ATOM 3980 O O . GLN A 1 276 ? -28.217 -1.699 10.396 1.00 26.26 283 GLN A O 1
ATOM 3994 N N . ASP A 1 277 ? -27.902 -0.202 8.751 1.00 22.53 284 ASP A N 1
ATOM 3995 C CA . ASP A 1 277 ? -28.029 -1.227 7.720 1.00 24.35 284 ASP A CA 1
ATOM 3996 C C . ASP A 1 277 ? -26.899 -2.248 7.816 1.00 24.03 284 ASP A C 1
ATOM 3997 O O . ASP A 1 277 ? -27.137 -3.455 7.705 1.00 25.47 284 ASP A O 1
ATOM 4006 N N . ALA A 1 278 ? -25.665 -1.785 8.053 1.00 22.72 285 ALA A N 1
ATOM 4007 C CA . ALA A 1 278 ? -24.539 -2.705 8.143 1.00 24.08 285 ALA A CA 1
ATOM 4008 C C . ALA A 1 278 ? -24.631 -3.552 9.405 1.00 24.51 285 ALA A C 1
ATOM 4009 O O . ALA A 1 278 ? -24.267 -4.735 9.391 1.00 24.18 285 ALA A O 1
ATOM 4016 N N . ALA A 1 279 ? -25.137 -2.973 10.501 1.00 21.80 286 ALA A N 1
ATOM 4017 C CA . ALA A 1 279 ? -25.365 -3.758 11.711 1.00 23.24 286 ALA A CA 1
ATOM 4018 C C . ALA A 1 279 ? -26.360 -4.872 11.454 1.00 23.15 286 ALA A C 1
ATOM 4019 O O . ALA A 1 279 ? -26.249 -5.955 12.040 1.00 24.57 286 ALA A O 1
ATOM 4026 N N . ASP A 1 280 ? -27.339 -4.614 10.579 1.00 22.96 287 ASP A N 1
ATOM 4027 C CA . ASP A 1 280 ? -28.411 -5.562 10.251 1.00 26.92 287 ASP A CA 1
ATOM 4028 C C . ASP A 1 280 ? -29.148 -6.013 11.510 1.00 30.26 287 ASP A C 1
ATOM 4029 O O . ASP A 1 280 ? -29.479 -7.191 11.683 1.00 31.65 287 ASP A O 1
ATOM 4038 N N . GLU A 1 281 ? -29.383 -5.060 12.408 1.00 28.51 288 GLU A N 1
ATOM 4039 C CA . GLU A 1 281 ? -30.149 -5.264 13.620 1.00 27.85 288 GLU A CA 1
ATOM 4040 C C . GLU A 1 281 ? -30.993 -4.022 13.847 1.00 31.68 288 GLU A C 1
ATOM 4041 O O . GLU A 1 281 ? -30.807 -2.993 13.193 1.00 30.27 288 GLU A O 1
ATOM 4053 N N . ASP A 1 282 ? -31.925 -4.123 14.786 1.00 30.66 289 ASP A N 1
ATOM 4054 C CA . ASP A 1 282 ? -32.625 -2.949 15.297 1.00 36.37 289 ASP A CA 1
ATOM 4055 C C . ASP A 1 282 ? -31.700 -2.284 16.310 1.00 31.40 289 ASP A C 1
ATOM 4056 O O . ASP A 1 282 ? -31.591 -2.724 17.459 1.00 36.60 289 ASP A O 1
ATOM 4065 N N . VAL A 1 283 ? -31.019 -1.224 15.880 1.00 27.88 290 VAL A N 1
ATOM 4066 C CA . VAL A 1 283 ? -29.957 -0.609 16.668 1.00 25.90 290 VAL A CA 1
ATOM 4067 C C . VAL A 1 283 ? -30.526 0.494 17.550 1.00 25.96 290 VAL A C 1
ATOM 4068 O O . VAL A 1 283 ? -31.271 1.366 17.079 1.00 27.67 290 VAL A O 1
ATOM 4081 N N . ASN A 1 284 ? -30.183 0.454 18.829 1.00 26.32 291 ASN A N 1
ATOM 4082 C CA . ASN A 1 284 ? -30.466 1.549 19.754 1.00 26.91 291 ASN A CA 1
ATOM 4083 C C . ASN A 1 284 ? -29.360 2.586 19.579 1.00 22.83 291 ASN A C 1
ATOM 4084 O O . ASN A 1 284 ? -28.246 2.416 20.085 1.00 26.14 291 ASN A O 1
ATOM 4095 N N . MET A 1 285 ? -29.643 3.655 18.846 1.00 21.45 292 MET A N 1
ATOM 4096 C CA . MET A 1 285 ? -28.646 4.678 18.589 1.00 21.21 292 MET A CA 1
ATOM 4097 C C . MET A 1 285 ? -28.673 5.772 19.645 1.00 20.56 292 MET A C 1
ATOM 4098 O O . MET A 1 285 ? -29.738 6.203 20.115 1.00 22.92 292 MET A O 1
ATOM 4112 N N . ILE A 1 286 ? -27.485 6.239 19.992 1.00 19.30 293 ILE A N 1
ATOM 4113 C CA . ILE A 1 286 ? -27.277 7.494 20.702 1.00 16.42 293 ILE A CA 1
ATOM 4114 C C . ILE A 1 286 ? -26.545 8.400 19.730 1.00 18.57 293 ILE A C 1
ATOM 4115 O O . ILE A 1 286 ? -25.364 8.169 19.417 1.00 18.96 293 ILE A O 1
ATOM 4131 N N . PHE A 1 287 ? -27.263 9.391 19.199 1.00 17.77 294 PHE A N 1
ATOM 4132 C CA . PHE A 1 287 ? -26.802 10.199 18.091 1.00 15.40 294 PHE A CA 1
ATOM 4133 C C . PHE A 1 287 ? -26.389 11.595 18.542 1.00 14.69 294 PHE A C 1
ATOM 4134 O O . PHE A 1 287 ? -27.126 12.266 19.263 1.00 19.34 294 PHE A O 1
ATOM 4151 N N . GLY A 1 288 ? -25.251 12.065 18.040 1.00 14.63 295 GLY A N 1
ATOM 4152 C CA . GLY A 1 288 ? -24.762 13.388 18.358 1.00 16.77 295 GLY A CA 1
ATOM 4153 C C . GLY A 1 288 ? -24.281 14.124 17.117 1.00 15.59 295 GLY A C 1
ATOM 4154 O O . GLY A 1 288 ? -23.980 13.522 16.078 1.00 16.44 295 GLY A O 1
ATOM 4158 N N . THR A 1 289 ? -24.247 15.447 17.225 1.00 16.04 296 THR A N 1
ATOM 4159 C CA . THR A 1 289 ? -23.752 16.299 16.156 1.00 17.66 296 THR A CA 1
ATOM 4160 C C . THR A 1 289 ? -22.982 17.472 16.733 1.00 19.40 296 THR A C 1
ATOM 4161 O O . THR A 1 289 ? -23.416 18.088 17.708 1.00 20.01 296 THR A O 1
ATOM 4172 N N . VAL A 1 290 ? -21.846 17.781 16.102 1.00 19.09 297 VAL A N 1
ATOM 4173 C CA . VAL A 1 290 ? -21.004 18.925 16.440 1.00 18.39 297 VAL A CA 1
ATOM 4174 C C . VAL A 1 290 ? -20.784 19.728 15.169 1.00 22.04 297 VAL A C 1
ATOM 4175 O O . VAL A 1 290 ? -20.417 19.166 14.135 1.00 21.04 297 VAL A O 1
ATOM 4188 N N . ILE A 1 291 ? -21.039 21.026 15.232 1.00 21.39 298 ILE A N 1
ATOM 4189 C CA . ILE A 1 291 ? -20.721 21.937 14.140 1.00 21.05 298 ILE A CA 1
ATOM 4190 C C . ILE A 1 291 ? -19.400 22.612 14.484 1.00 24.54 298 ILE A C 1
A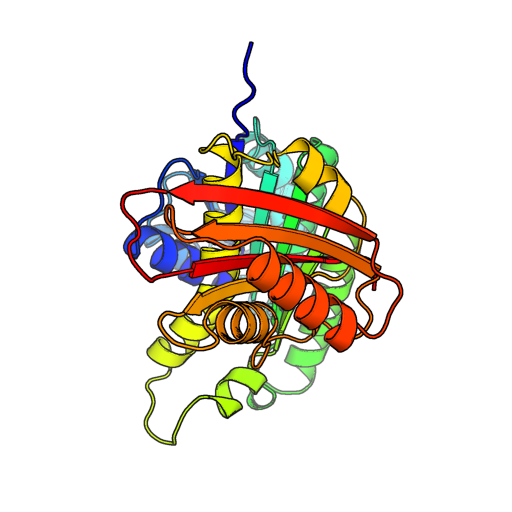TOM 4191 O O . ILE A 1 291 ? -19.313 23.386 15.445 1.00 26.27 298 ILE A O 1
ATOM 4207 N N 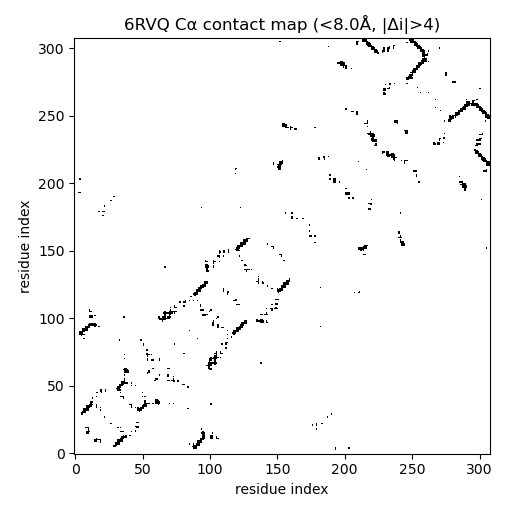. ASN A 1 292 ? -18.368 22.304 13.702 1.00 24.76 299 ASN A N 1
ATOM 4208 C CA . ASN A 1 292 ? -17.059 22.939 13.820 1.00 31.11 299 ASN A CA 1
ATOM 4209 C C . ASN A 1 292 ? -16.879 23.823 12.599 1.00 31.23 299 ASN A C 1
ATOM 4210 O O . ASN A 1 292 ? -16.601 23.312 11.504 1.00 29.03 299 ASN A O 1
ATOM 4221 N N . PRO A 1 293 ? -17.025 25.141 12.724 1.00 36.85 300 PRO A N 1
ATOM 4222 C CA . PRO A 1 293 ? -16.907 26.001 11.536 1.00 42.82 300 PRO A CA 1
ATOM 4223 C C . PRO A 1 293 ? -15.551 25.929 10.862 1.00 45.83 300 PRO A C 1
ATOM 4224 O O . PRO A 1 293 ? -15.471 26.141 9.646 1.00 51.60 300 PRO A O 1
ATOM 4235 N N . GLU A 1 294 ? -14.479 25.644 11.611 1.00 44.41 301 GLU A N 1
ATOM 4236 C CA . GLU A 1 294 ? -13.163 25.500 10.998 1.00 49.03 301 GLU A CA 1
ATOM 4237 C C . GLU A 1 294 ? -13.182 24.479 9.874 1.00 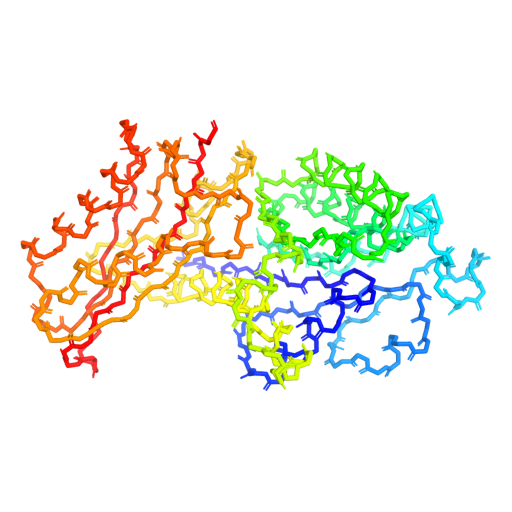47.24 301 GLU A C 1
ATOM 4238 O O . GLU A 1 294 ? -12.440 24.617 8.895 1.00 49.09 301 GLU A O 1
ATOM 4250 N N . LEU A 1 295 ? -13.989 23.431 10.010 1.00 43.53 302 LEU A N 1
ATOM 4251 C CA . LEU A 1 295 ? -14.154 22.483 8.923 1.00 42.27 302 LEU A CA 1
ATOM 4252 C C . LEU A 1 295 ? -14.889 23.163 7.778 1.00 42.53 302 LEU A C 1
ATOM 4253 O O . LEU A 1 295 ? -15.821 23.945 7.985 1.00 42.45 302 LEU A O 1
ATOM 4269 N N . GLN A 1 296 ? -14.449 22.878 6.561 1.00 41.84 303 GLN A N 1
ATOM 4270 C CA . GLN A 1 296 ? -15.122 23.408 5.390 1.00 41.07 303 GLN A CA 1
ATOM 4271 C C . GLN A 1 296 ? -15.999 22.309 4.820 1.00 35.34 303 GLN A C 1
ATOM 4272 O O . GLN A 1 296 ? -17.189 22.220 5.145 1.00 35.24 303 GLN A O 1
ATOM 4286 N N . ASP A 1 297 ? -15.403 21.444 4.005 1.00 32.65 304 ASP A N 1
ATOM 4287 C CA . ASP A 1 297 ? -16.131 20.382 3.329 1.00 33.81 304 ASP A CA 1
ATOM 4288 C C . ASP A 1 297 ? -15.878 19.014 3.944 1.00 27.12 304 ASP A C 1
ATOM 4289 O O . ASP A 1 297 ? -16.355 18.016 3.410 1.00 28.80 304 ASP A O 1
ATOM 4298 N N . GLU A 1 298 ? -15.154 18.945 5.054 1.00 29.43 305 GLU A N 1
ATOM 4299 C CA . GLU A 1 298 ? -14.835 17.677 5.689 1.00 29.39 305 GLU A CA 1
ATOM 4300 C C . GLU A 1 298 ? -15.927 17.295 6.682 1.00 26.00 305 GLU A C 1
ATOM 4301 O O . GLU A 1 298 ? -16.465 18.147 7.390 1.00 27.37 305 GLU A O 1
ATOM 4313 N N . ILE A 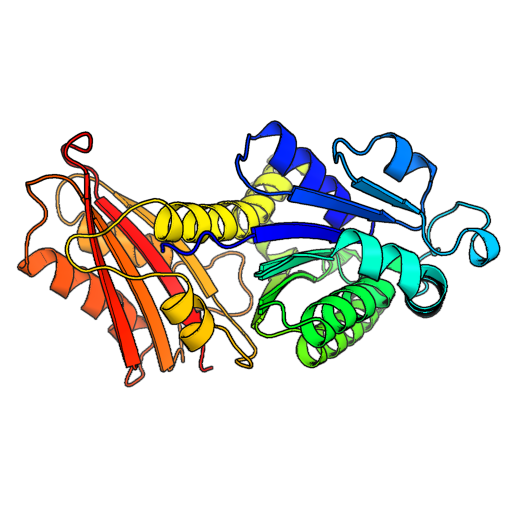1 299 ? -16.279 16.013 6.697 1.00 22.61 306 ILE A N 1
ATOM 4314 C CA . ILE A 1 299 ? -17.183 15.451 7.695 1.00 24.40 306 ILE A CA 1
ATOM 4315 C C . ILE A 1 299 ? -16.461 14.306 8.391 1.00 21.94 306 ILE A C 1
ATOM 4316 O O . ILE A 1 299 ? -15.726 13.542 7.752 1.00 23.79 306 ILE A O 1
ATOM 4332 N N . VAL A 1 300 ? -16.669 14.193 9.702 1.00 20.45 307 VAL A N 1
ATOM 4333 C CA . VAL A 1 300 ? -16.064 13.159 10.533 1.00 21.10 307 VAL A CA 1
ATOM 4334 C C . VAL A 1 300 ? -17.178 12.405 11.240 1.00 19.07 307 VAL A C 1
ATOM 4335 O O . VAL A 1 300 ? -18.035 13.026 11.881 1.00 23.11 307 VAL A O 1
ATOM 4348 N N . VAL A 1 301 ? -17.175 11.081 11.124 1.00 18.23 308 VAL A N 1
ATOM 4349 C CA . VAL A 1 301 ? -18.162 10.214 11.773 1.00 17.71 308 VAL A CA 1
ATOM 4350 C C . VAL A 1 301 ? -17.409 9.331 12.767 1.00 18.91 308 VAL A C 1
ATOM 4351 O O . VAL A 1 301 ? -16.468 8.626 12.376 1.00 19.76 308 VAL A O 1
ATOM 4364 N N . THR A 1 302 ? -17.815 9.369 14.035 1.00 17.23 309 THR A N 1
ATOM 4365 C CA . THR A 1 302 ? -17.252 8.519 15.079 1.00 16.88 309 THR A CA 1
ATOM 4366 C C . THR A 1 302 ? -18.315 7.524 15.517 1.00 16.56 309 THR A C 1
ATOM 4367 O O . THR A 1 302 ? -19.464 7.916 15.742 1.00 17.77 309 THR A O 1
ATOM 4378 N N . VAL A 1 303 ? -17.951 6.246 15.618 1.00 15.49 310 VAL A N 1
ATOM 4379 C CA . VAL A 1 303 ? -18.866 5.194 16.029 1.00 15.17 310 VAL A CA 1
ATOM 4380 C C . VAL A 1 303 ? -18.266 4.392 17.177 1.00 14.55 310 VAL A C 1
ATOM 4381 O O . VAL A 1 303 ? -17.101 3.975 17.112 1.00 16.54 310 VAL A O 1
ATOM 4394 N N . ILE A 1 304 ? -19.087 4.113 18.175 1.00 14.91 311 ILE A N 1
ATOM 4395 C CA . ILE A 1 304 ? -18.824 3.091 19.184 1.00 14.94 311 ILE A CA 1
ATOM 4396 C C . ILE A 1 304 ? -19.995 2.126 19.134 1.00 15.54 311 ILE A C 1
ATOM 4397 O O . ILE A 1 304 ? -21.155 2.541 19.320 1.00 16.61 311 ILE A O 1
ATOM 4413 N N . ALA A 1 305 ? -19.727 0.872 18.824 1.00 15.45 312 ALA A N 1
ATOM 4414 C CA . ALA A 1 305 ? -20.778 -0.130 18.704 1.00 16.22 312 ALA A CA 1
ATOM 4415 C C . ALA A 1 305 ? -20.579 -1.246 19.719 1.00 15.21 312 ALA A C 1
ATOM 4416 O O . ALA A 1 305 ? -19.459 -1.749 19.885 1.00 16.28 312 ALA A O 1
ATOM 4423 N N . THR A 1 306 ? -21.651 -1.625 20.408 1.00 16.52 313 THR A N 1
ATOM 4424 C CA . THR A 1 306 ? -21.664 -2.731 21.363 1.00 18.80 313 THR A CA 1
ATOM 4425 C C . THR A 1 306 ? -22.996 -3.485 21.227 1.00 19.91 313 THR A C 1
ATOM 4426 O O . THR A 1 306 ? -23.755 -3.312 20.270 1.00 22.58 313 THR A O 1
ATOM 4437 N N . GLY A 1 307 ? -23.282 -4.336 22.209 1.00 23.20 314 GLY A N 1
ATOM 4438 C CA . GLY A 1 307 ? -24.519 -5.093 22.193 1.00 26.92 314 GLY A CA 1
ATOM 4439 C C . GLY A 1 307 ? -24.519 -6.275 21.251 1.00 24.94 314 GLY A C 1
ATOM 4440 O O . GLY A 1 307 ? -25.559 -6.588 20.659 1.00 30.92 314 GLY A O 1
ATOM 4444 N N . PHE A 1 308 ? -23.382 -6.936 21.081 1.00 23.46 315 PHE A N 1
ATOM 4445 C CA . PHE A 1 308 ? -23.287 -8.101 20.211 1.00 27.17 315 PHE A CA 1
ATOM 4446 C C . PHE A 1 308 ? -23.729 -9.370 20.939 1.00 34.69 315 PHE A C 1
ATOM 4447 O O . PHE A 1 308 ? -24.455 -10.196 20.380 1.00 38.82 315 PHE A O 1
#

Solvent-accessible surface area: 13968 Å² total; per-residue (Å²): 140,124,118,132,11,56,7,10,0,0,0,0,1,42,48,2,9,73,13,0,17,55,4,47,90,120,43,27,123,142,17,67,17,0,0,0,4,0,40,17,150,38,12,111,132,11,113,7,167,25,95,16,67,0,6,104,192,54,14,213,16,129,31,12,76,48,66,32,104,41,0,91,88,0,0,70,100,13,80,114,86,0,53,98,16,2,125,56,14,45,0,0,0,0,10,3,25,7,0,13,5,11,5,8,8,0,0,14,9,0,0,69,0,0,66,116,82,68,3,7,0,0,0,4,1,30,39,6,24,76,153,71,32,214,147,84,56,87,29,0,39,65,1,0,95,42,0,89,87,12,7,6,0,3,3,7,4,18,19,47,73,4,104,103,68,48,101,219,97,38,80,126,100,83,8,55,116,75,12,17,36,22,4,31,74,8,0,72,8,2,19,72,16,28,69,75,99,11,114,75,73,10,65,10,57,36,0,92,96,10,0,46,106,71,31,38,1,1,10,17,57,3,58,8,59,38,165,82,16,1,19,71,0,0,115,110,2,14,64,25,78,12,15,70,24,40,10,98,18,0,94,9,0,0,0,8,0,26,0,0,135,71,25,46,157,139,18,10,102,53,0,13,68,33,0,52,111,37,0,116,74,147,20,110,43,35,68,0,16,18,40,45,93,156,36,160,71,68,0,26,0,21,0,6,0,1,19,92

Organism: Staphylococcus aureus (NCBI:txid1280)

InterPro domains:
  IPR000158 Cell division protein FtsZ [MF_00909] (9-386)
  IPR000158 Cell division protein FtsZ [TIGR00065] (11-325)
  IPR000158 Cell division protein FtsZ [cd02201] (29-314)
  IPR003008 Tubulin/FtsZ, GTPase domain [PF00091] (14-174)
  IPR003008 Tubulin/FtsZ, GTPase domain [PR00423] (98-118)
  IPR003008 Tubulin/FtsZ, GTPase domain [PR00423] (126-147)
  IPR003008 Tubulin/FtsZ, GTPase domain [PR00423] (189-211)
  IPR003008 Tubulin/FtsZ, GTPase domain [PR00423] (212-233)
  IPR003008 Tubulin/FtsZ, GTPase domain [SM00864] (13-205)
  IPR008280 Tubulin/FtsZ, C-terminal [SSF55307] (207-318)
  IPR018316 Tubulin/FtsZ, 2-layer sandwich domain [SM00865] (207-324)
  IPR020805 Cell division protein FtsZ, conserved site [PS01134] (44-78)
  IPR020805 Cell division protein FtsZ, conserved site [PS01135] (97-118)
  IPR024757 Cell division protein FtsZ, C-terminal [PF12327] (222-316)
  IPR036525 Tubulin/FtsZ, GTPase domain superfamily [G3DSA:3.40.50.1440] (6-220)
  IPR036525 Tubulin/FtsZ, GTPase domain superfamily [SSF52490] (13-208)
  IPR037103 Tubulin/FtsZ-like, C-terminal domain [G3DSA:3.30.1330.20] (221-329)
  IPR045061 Tubulin-like protein FtsZ/CetZ [PTHR30314] (11-336)

Secondary structure (DSSP, 8-state):
------EEEEEEHHHHHHHHHHHHHH--SS-EEEEEES-HHHHHT---SEEEE--HHHHTTS--TT-HHHHHHHHHHTHHHHHHHHTT-SEEEEEEETTSSHHHHHHHHHHHHHHHTT-EEEEEEEEPPGGG-HHHHHHHHHHHHHHHHH-SEEEEEEGGGGGGT--TT--HHHHHHHHHHHHHHHHHHHHHHHHS--SB---HHHHHHHHTT-EE-EEEEEEEESTTHHHHHHHHHH--TT-SS-STT--EEEEEEEE-TT--HHHHHHHHHHHHHHHTS--EEEEEEEE-TT-SSEEEEEEEEE--

B-factor: mean 25.78, std 10.06, range [12.24, 99.24]

Radius of gyration: 19.24 Å; Cα contacts (8 Å, |Δi|>4): 742; chains: 1; bounding box: 48×49×48 Å

Sequence (308 aa):
GSHMATLKVIGVGGGGNNAVNRMIDHGMNNVEFIAINTDGQALNLSKAESKIQIGEKLTRGLGAGANPEIGKKAAEESREQIEDAIQGADMVFVTSGMGGGTGTGAAPVVAKIAKEMGALTVGVVTRPFSFEGRKRQTQAAAGVEAMKAAVDTLIVIPNDRLLDIVDKSTPMMEAFKEADNVLRQGVQGISDLIAVSGEVNLDFADVKTIMSNQGSALMGIGVSSGENRAVEAAKKAISSPLLETSIVGAQGVLMNITGGESLSLFEAQEAADIVQDAADEDVNMIFGTVINPELQDEIVVTVIATGF

Foldseek 3Di:
DADDAQAEEEAKEDLRQVLLQVLVVVDDPSYAYEYEFCAQVVQVVGPHPHYHHFQCVPQVRHGPAQAQVSLQVRQVVCVVVLLVVLPRHQAYEYEYEAQGHNQLNNRLVSLQSNVVNVHQYEYEYEAEACVVDDNSNVRRVSSLVSNLVRHLEYWYFYLNLLVVVDDPPDDPVNSSVVSSCQVSVQVVVLVVLQPDAAPFHDHVVNVCVQRGNFYYKGKFKAKAFDPLGLLRGLCRRQDPSGTPDGLAQFAEKEKEKEAAPPDDPVSLVVSVCSSCVRNVDNHHYDYTYHHDNVHDGMMMMIMMTTRD

Nearest PDB structures (foldseek):
  7ojc-assembly1_A  TM=1.002E+00  e=3.316E-67  Staphylococcus aureus
  7ohk-assembly1_A  TM=1.002E+00  e=1.976E-66  Staphylococcus aureus
  7ojb-assembly1_A  TM=1.002E+00  e=2.859E-66  Staphylococcus aureus
  3voa-assembly1_A  TM=1.000E+00  e=7.196E-66  Staphylococcus aureus subsp. aureus Mu50
  7ojd-assembly1_A  TM=1.000E+00  e=1.416E-65  Staphylococcus aureus